Protein AF-A0A2E1XDG3-F1 (afdb_monomer)

Secondary structure (DSSP, 8-state):
--------S--EEEHHHHHHHHHTT-TT--HHHHHHHHHHHHHHTTTSPP--SS--TT---EEEEEEPPGGGS-HHHHHT-S--EEEEEE-HHHHHHHHHHTT-SSS-TTHHHHHHH-HHHHHHHHHHHHHS-GGGS-HHHHHHHHH-EEEHHHHHHHHHHTTPPPPTTTSPPTT----SS----------------SPPP-THHHHHHHHHHHHHHH-TTS-HHHHHHHHHHHHHTTS-GGGS--HHHHHHHHHHHH--

Foldseek 3Di:
DDPDPPPVAFDKDFLLVQLCLLQVVPVVGDSLNSLLVVQLCQLVQVQPDDPDPDDDGRSQFKKFWDFDFPLPDDPVRVVVVDRDIDIDRDGSLVLLVRCLVVVFAADDNVVVVVCNVDVVCSVVVSVVSSPDGLVRTDPSNNVRSRRMMGGLQSVVVVCVVVVGDRRPVSDDDPDDDCDPDPDDDDDDDDDDDDDPPDDPQLPLVVQLLVQLQVVCVVPVPDDLLVSLVVSQVRSVVSGPNSSGDDSVRSSVCSVVSNVD

Solvent-accessible surface area (backbone atoms only — not comparable to full-atom values): 15363 Å² total; per-residue (Å²): 136,81,82,77,81,78,73,88,60,64,58,67,39,33,37,48,58,48,15,42,51,42,21,75,75,32,98,90,41,50,37,67,61,40,34,45,51,52,51,28,36,38,45,70,38,76,54,40,75,75,94,57,97,66,87,60,88,67,71,62,40,30,29,42,74,42,76,58,56,75,73,79,44,52,73,69,54,58,70,64,78,54,92,51,67,48,77,42,82,44,40,44,69,53,50,52,49,53,34,43,76,69,63,10,53,65,76,59,65,73,65,65,49,48,37,80,79,33,75,82,45,36,62,56,50,33,52,47,61,34,69,50,56,60,84,68,29,36,71,61,20,44,51,52,56,32,54,27,25,33,17,35,67,55,52,38,53,51,28,59,77,71,72,44,79,67,39,77,92,35,53,71,70,93,81,75,78,86,54,97,62,94,68,86,89,78,83,91,78,90,71,93,70,91,78,85,83,72,82,80,70,51,70,20,49,60,50,26,48,59,40,38,52,53,50,39,75,76,37,80,81,61,53,64,70,56,44,28,46,53,19,41,56,56,20,53,76,63,35,58,74,92,35,36,67,51,52,69,60,42,51,74,42,44,68,62,61,75,72,108

Radius of gyration: 22.04 Å; Cα contacts (8 Å, |Δi|>4): 294; chains: 1; bounding box: 48×46×72 Å

Structure (mmCIF, N/CA/C/O backbone):
data_AF-A0A2E1XDG3-F1
#
_entry.id   AF-A0A2E1XDG3-F1
#
loop_
_atom_site.group_PDB
_atom_site.id
_atom_site.type_symbol
_atom_site.label_atom_id
_atom_site.label_alt_id
_atom_site.label_comp_id
_atom_site.label_asym_id
_atom_site.label_entity_id
_atom_site.label_seq_id
_atom_site.pdbx_PDB_ins_code
_atom_site.Cartn_x
_atom_site.Cartn_y
_atom_site.Cartn_z
_atom_site.occupancy
_atom_site.B_iso_or_equiv
_atom_site.auth_seq_id
_atom_site.auth_comp_id
_atom_site.auth_asym_id
_atom_site.auth_atom_id
_atom_site.pdbx_PDB_model_num
ATOM 1 N N . MET A 1 1 ? -12.903 22.192 -35.830 1.00 31.83 1 MET A N 1
ATOM 2 C CA . MET A 1 1 ? -12.197 22.754 -34.663 1.00 31.83 1 MET A CA 1
ATOM 3 C C . MET A 1 1 ? -12.408 21.772 -33.535 1.00 31.83 1 MET A C 1
ATOM 5 O O . MET A 1 1 ? -13.511 21.692 -33.018 1.00 31.83 1 MET A O 1
ATOM 9 N N . SER A 1 2 ? -11.419 20.917 -33.302 1.00 31.28 2 SER A N 1
ATOM 10 C CA . SER A 1 2 ? -11.507 19.835 -32.325 1.00 31.28 2 SER A CA 1
ATOM 11 C C . SER A 1 2 ? -11.030 20.370 -30.983 1.00 31.28 2 SER A C 1
ATOM 13 O O . SER A 1 2 ? -9.881 20.794 -30.875 1.00 31.28 2 SER A O 1
ATOM 15 N N . GLU A 1 3 ? -11.916 20.391 -29.991 1.00 27.33 3 GLU A N 1
ATOM 16 C CA . GLU A 1 3 ? -11.568 20.677 -28.602 1.00 27.33 3 GLU A CA 1
ATOM 17 C C . GLU A 1 3 ? -10.617 19.587 -28.100 1.00 27.33 3 GLU A C 1
ATOM 19 O O . GLU A 1 3 ? -10.996 18.434 -27.890 1.00 27.33 3 GLU A O 1
ATOM 24 N N . SER A 1 4 ? -9.344 19.947 -27.952 1.00 32.53 4 SER A N 1
ATOM 25 C CA . SER A 1 4 ? -8.366 19.157 -27.220 1.00 32.53 4 SER A CA 1
ATOM 26 C C . SER A 1 4 ? -8.748 19.191 -25.743 1.00 32.53 4 SER A C 1
ATOM 28 O O . SER A 1 4 ? -8.495 20.181 -25.057 1.00 32.53 4 SER A O 1
ATOM 30 N N . ALA A 1 5 ? -9.371 18.119 -25.258 1.00 32.16 5 ALA A N 1
ATOM 31 C CA . ALA A 1 5 ? -9.575 17.895 -23.836 1.00 32.16 5 ALA A CA 1
ATOM 32 C C . ALA A 1 5 ? -8.207 17.719 -23.155 1.00 32.16 5 ALA A C 1
ATOM 34 O O . ALA A 1 5 ? -7.656 16.620 -23.084 1.00 32.16 5 ALA A O 1
ATOM 35 N N . THR A 1 6 ? -7.642 18.824 -22.678 1.00 40.09 6 THR A N 1
ATOM 36 C CA . THR A 1 6 ? -6.495 18.863 -21.774 1.00 40.09 6 THR A CA 1
ATOM 37 C C . THR A 1 6 ? -6.895 18.196 -20.461 1.00 40.09 6 THR A C 1
ATOM 39 O O . THR A 1 6 ? -7.495 18.795 -19.573 1.00 40.09 6 THR A O 1
ATOM 42 N N . THR A 1 7 ? -6.600 16.902 -20.340 1.00 39.41 7 THR A N 1
ATOM 43 C CA . THR A 1 7 ? -6.708 16.171 -19.073 1.00 39.41 7 THR A CA 1
ATOM 44 C C . THR A 1 7 ? -5.483 16.516 -18.229 1.00 39.41 7 THR A C 1
ATOM 46 O O . THR A 1 7 ? -4.516 15.767 -18.161 1.00 39.41 7 THR A O 1
ATOM 49 N N . ASP A 1 8 ? -5.523 17.698 -17.621 1.00 45.00 8 ASP A N 1
ATOM 50 C CA . ASP A 1 8 ? -4.426 18.340 -16.884 1.00 45.00 8 ASP A CA 1
ATOM 51 C C . ASP A 1 8 ? -4.263 17.790 -15.446 1.00 45.00 8 ASP A C 1
ATOM 53 O O . ASP A 1 8 ? -4.021 18.510 -14.475 1.00 45.00 8 ASP A O 1
ATOM 57 N N . GLY A 1 9 ? -4.504 16.486 -15.285 1.00 47.50 9 GLY A N 1
ATOM 58 C CA . GLY A 1 9 ? -4.432 15.767 -14.017 1.00 47.50 9 GLY A CA 1
ATOM 59 C C . GLY A 1 9 ? -3.442 14.606 -14.093 1.00 47.50 9 GLY A C 1
ATOM 60 O O . GLY A 1 9 ? -3.243 14.040 -15.172 1.00 47.50 9 GLY A O 1
ATOM 61 N N . PRO A 1 10 ? -2.826 14.208 -12.966 1.00 54.59 10 PRO A N 1
ATOM 62 C CA . PRO A 1 10 ? -1.917 13.075 -12.949 1.00 54.59 10 PRO A CA 1
ATOM 63 C C . PRO A 1 10 ? -2.657 11.820 -13.406 1.00 54.59 10 PRO A C 1
ATOM 65 O O . PRO A 1 10 ? -3.643 11.373 -12.816 1.00 54.59 10 PRO A O 1
ATOM 68 N N . GLN A 1 11 ? -2.173 11.252 -14.504 1.00 77.44 11 GLN A N 1
ATOM 69 C CA . GLN A 1 11 ? -2.666 9.984 -15.006 1.00 77.44 11 GLN A CA 1
ATOM 70 C C . GLN A 1 11 ? -2.124 8.868 -14.114 1.00 77.44 11 GLN A C 1
ATOM 72 O O . GLN A 1 11 ? -0.915 8.632 -14.039 1.00 77.44 11 GLN A O 1
ATOM 77 N N . TYR A 1 12 ? -3.039 8.205 -13.417 1.00 83.12 12 TYR A N 1
ATOM 78 C CA . TYR A 1 12 ? -2.740 7.089 -12.535 1.00 83.12 12 TYR A CA 1
ATOM 79 C C . TYR A 1 12 ? -2.787 5.759 -13.266 1.00 83.12 12 TYR A C 1
ATOM 81 O O . TYR A 1 12 ? -3.684 5.512 -14.072 1.00 83.12 12 TYR A O 1
ATOM 89 N N . LEU A 1 13 ? -1.876 4.868 -12.895 1.00 89.00 13 LEU A N 1
ATOM 90 C CA . LEU A 1 13 ? -1.844 3.487 -13.355 1.00 89.00 13 LEU A CA 1
ATOM 91 C C . LEU A 1 13 ? -1.786 2.548 -12.158 1.00 89.00 13 LEU A C 1
ATOM 93 O O . LEU A 1 13 ? -1.072 2.813 -11.195 1.00 89.00 13 LEU A O 1
ATOM 97 N N . ALA A 1 14 ? -2.535 1.448 -12.226 1.00 92.50 14 ALA A N 1
ATOM 98 C CA . ALA A 1 14 ? -2.385 0.354 -11.271 1.00 92.50 14 ALA A CA 1
ATOM 99 C C . ALA A 1 14 ? -0.974 -0.247 -11.390 1.00 92.50 14 ALA A C 1
ATOM 101 O O . ALA A 1 14 ? -0.470 -0.392 -12.508 1.00 92.50 14 ALA A O 1
ATOM 102 N N . LEU A 1 15 ? -0.347 -0.630 -10.275 1.00 94.19 15 LEU A N 1
ATOM 103 C CA . LEU A 1 15 ? 1.007 -1.192 -10.270 1.00 94.19 15 LEU A CA 1
ATOM 104 C C . LEU A 1 15 ? 1.117 -2.439 -11.128 1.00 94.19 15 LEU A C 1
ATOM 106 O O . LEU A 1 15 ? 2.097 -2.584 -11.851 1.00 94.19 15 LEU A O 1
ATOM 110 N N . LYS A 1 16 ? 0.109 -3.315 -11.090 1.00 95.38 16 LYS A N 1
ATOM 111 C CA . LYS A 1 16 ? 0.085 -4.504 -11.945 1.00 95.38 16 LYS A CA 1
ATOM 112 C C . LYS A 1 16 ? 0.179 -4.114 -13.421 1.00 95.38 16 LYS A C 1
ATOM 114 O O . LYS A 1 16 ? 0.984 -4.669 -14.160 1.00 95.38 16 LYS A O 1
ATOM 119 N N . ARG A 1 17 ? -0.580 -3.093 -13.831 1.00 93.81 17 ARG A N 1
ATOM 120 C CA . ARG A 1 17 ? -0.551 -2.594 -15.207 1.00 93.81 17 ARG A CA 1
ATOM 121 C C . ARG A 1 17 ? 0.774 -1.915 -15.545 1.00 93.81 17 ARG A C 1
ATOM 123 O O . ARG A 1 17 ? 1.284 -2.091 -16.645 1.00 93.81 17 ARG A O 1
ATOM 130 N N . ALA A 1 18 ? 1.336 -1.143 -14.620 1.00 92.19 18 ALA A N 1
ATOM 131 C CA . ALA A 1 18 ? 2.651 -0.542 -14.805 1.00 92.19 18 ALA A CA 1
ATOM 132 C C . ALA A 1 18 ? 3.728 -1.621 -14.987 1.00 92.19 18 ALA A C 1
ATOM 134 O O . ALA A 1 18 ? 4.528 -1.530 -15.913 1.00 92.19 18 ALA A O 1
ATOM 135 N N . ALA A 1 19 ? 3.699 -2.668 -14.161 1.00 94.56 19 ALA A N 1
ATOM 136 C CA . ALA A 1 19 ? 4.624 -3.787 -14.235 1.00 94.56 19 ALA A CA 1
ATOM 137 C C . ALA A 1 19 ? 4.548 -4.516 -15.582 1.00 94.56 19 ALA A C 1
ATOM 139 O O . ALA A 1 19 ? 5.588 -4.780 -16.175 1.00 94.56 19 ALA A O 1
ATOM 140 N N . GLU A 1 20 ? 3.340 -4.768 -16.098 1.00 94.06 20 GLU A N 1
ATOM 141 C CA . GLU A 1 20 ? 3.133 -5.328 -17.442 1.00 94.06 20 GLU A CA 1
ATOM 142 C C . GLU A 1 20 ? 3.762 -4.458 -18.538 1.00 94.06 20 GLU A C 1
ATOM 144 O O . GLU A 1 20 ? 4.458 -4.973 -19.408 1.00 94.06 20 GLU A O 1
ATOM 149 N N . LEU A 1 21 ? 3.533 -3.141 -18.489 1.00 91.12 21 LEU A N 1
ATOM 150 C CA . LEU A 1 21 ? 4.035 -2.208 -19.502 1.00 91.12 21 LEU A CA 1
ATOM 151 C C . LEU A 1 21 ? 5.559 -2.084 -19.465 1.00 91.12 21 LEU A C 1
ATOM 153 O O . LEU A 1 21 ? 6.196 -2.025 -20.510 1.00 91.12 21 LEU A O 1
ATOM 157 N N . ILE A 1 22 ? 6.155 -2.056 -18.274 1.00 89.56 22 ILE A N 1
ATOM 158 C CA . ILE A 1 22 ? 7.612 -1.992 -18.125 1.00 89.56 22 ILE A CA 1
ATOM 159 C C . ILE A 1 22 ? 8.250 -3.311 -18.573 1.00 89.56 22 ILE A C 1
ATOM 161 O O . ILE A 1 22 ? 9.217 -3.295 -19.325 1.00 89.56 22 ILE A O 1
ATOM 165 N N . ALA A 1 23 ? 7.687 -4.448 -18.158 1.00 90.06 23 ALA A N 1
ATOM 166 C CA . ALA A 1 23 ? 8.163 -5.768 -18.557 1.00 90.06 23 ALA A CA 1
ATOM 167 C C . ALA A 1 23 ? 8.079 -5.987 -20.077 1.00 90.06 23 ALA A C 1
ATOM 169 O O . ALA A 1 23 ? 8.946 -6.635 -20.646 1.00 90.06 23 ALA A O 1
ATOM 170 N N . SER A 1 24 ? 7.087 -5.408 -20.767 1.00 88.62 24 SER A N 1
ATOM 171 C CA . SER A 1 24 ? 7.005 -5.530 -22.231 1.00 88.62 24 SER A CA 1
ATOM 172 C C . SER A 1 24 ? 8.145 -4.846 -22.994 1.00 88.62 24 SER A C 1
ATOM 174 O O . SER A 1 24 ? 8.358 -5.167 -24.160 1.00 88.62 24 SER A O 1
ATOM 176 N N . GLU A 1 25 ? 8.885 -3.937 -22.354 1.00 85.56 25 GLU A N 1
ATOM 177 C CA . GLU A 1 25 ? 10.032 -3.237 -22.948 1.00 85.56 25 GLU A CA 1
ATOM 178 C C . GLU A 1 25 ? 11.381 -3.912 -22.619 1.00 85.56 25 GLU A C 1
ATOM 180 O O . GLU A 1 25 ? 12.418 -3.489 -23.129 1.00 85.56 25 GLU A O 1
ATOM 185 N N . ASP A 1 26 ? 11.395 -4.955 -21.778 1.00 81.50 26 ASP A N 1
ATOM 186 C CA . ASP A 1 26 ? 12.605 -5.676 -21.359 1.00 81.50 26 ASP A CA 1
ATOM 187 C C . ASP A 1 26 ? 12.399 -7.197 -21.460 1.00 81.50 26 ASP A C 1
ATOM 189 O O . ASP A 1 26 ? 11.698 -7.815 -20.660 1.00 81.50 26 ASP A O 1
ATOM 193 N N . ALA A 1 27 ? 13.066 -7.822 -22.435 1.00 80.06 27 ALA A N 1
ATOM 194 C CA . ALA A 1 27 ? 12.933 -9.249 -22.737 1.00 80.06 27 ALA A CA 1
ATOM 195 C C . ALA A 1 27 ? 13.353 -10.191 -21.590 1.00 80.06 27 ALA A C 1
ATOM 197 O O . ALA A 1 27 ? 13.011 -11.374 -21.620 1.00 80.06 27 ALA A O 1
ATOM 198 N N . PHE A 1 28 ? 14.091 -9.699 -20.591 1.00 85.62 28 PHE A N 1
ATOM 199 C CA . PHE A 1 28 ? 14.569 -10.495 -19.455 1.00 85.62 28 PHE A CA 1
ATOM 200 C C . PHE A 1 28 ? 13.747 -10.286 -18.182 1.00 85.62 28 PHE A C 1
ATOM 202 O O . PHE A 1 28 ? 14.058 -10.872 -17.141 1.00 85.62 28 PHE A O 1
ATOM 209 N N . LEU A 1 29 ? 12.707 -9.457 -18.247 1.00 90.19 29 LEU A N 1
ATOM 210 C CA . LEU A 1 29 ? 11.915 -9.053 -17.103 1.00 90.19 29 LEU A CA 1
ATOM 211 C C . LEU A 1 29 ? 10.462 -9.490 -17.277 1.00 90.19 29 LEU A C 1
ATOM 213 O O . LEU A 1 29 ? 9.765 -9.070 -18.192 1.00 90.19 29 LEU A O 1
ATOM 217 N N . THR A 1 30 ? 9.971 -10.304 -16.349 1.00 93.19 30 THR A N 1
ATOM 218 C CA . THR A 1 30 ? 8.549 -10.674 -16.315 1.00 93.19 30 THR A CA 1
ATOM 219 C C . THR A 1 30 ? 7.712 -9.630 -15.561 1.00 93.19 30 THR A C 1
ATOM 221 O O . THR A 1 30 ? 8.235 -8.951 -14.667 1.00 93.19 30 THR A O 1
ATOM 224 N N . PRO A 1 31 ? 6.398 -9.522 -15.843 1.00 94.19 31 PRO A N 1
ATOM 225 C CA . PRO A 1 31 ? 5.504 -8.635 -15.097 1.00 94.19 31 PRO A CA 1
ATOM 226 C C . PRO A 1 31 ? 5.523 -8.894 -13.587 1.00 94.19 31 PRO A C 1
ATOM 228 O O . PRO A 1 31 ? 5.587 -7.946 -12.810 1.00 94.19 31 PRO A O 1
ATOM 231 N N . ASP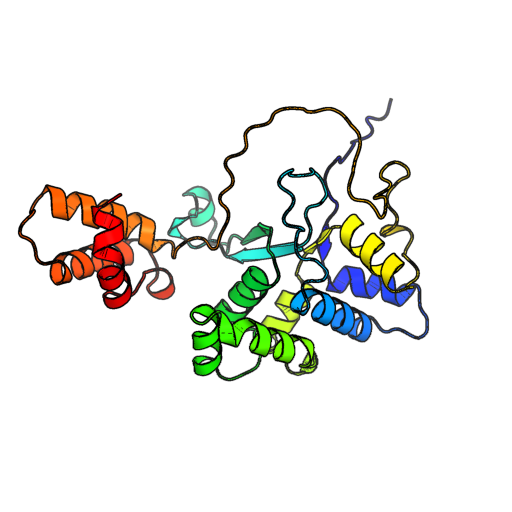 A 1 32 ? 5.552 -10.157 -13.155 1.00 94.44 32 ASP A N 1
ATOM 232 C CA . ASP A 1 32 ? 5.576 -10.507 -11.730 1.00 94.44 32 ASP A CA 1
ATOM 233 C C . ASP A 1 32 ? 6.881 -10.072 -11.051 1.00 94.44 32 ASP A C 1
ATOM 235 O O . ASP A 1 32 ? 6.861 -9.538 -9.942 1.00 94.44 32 ASP A O 1
ATOM 239 N N . GLN A 1 33 ? 8.023 -10.217 -11.733 1.00 93.88 33 GLN A N 1
ATOM 240 C CA . GLN A 1 33 ? 9.308 -9.721 -11.230 1.00 93.88 33 GLN A CA 1
ATOM 241 C C . GLN A 1 33 ? 9.332 -8.194 -11.120 1.00 93.88 33 GLN A C 1
ATOM 243 O O . GLN A 1 33 ? 9.924 -7.657 -10.182 1.00 93.88 33 GLN A O 1
ATOM 248 N N . MET A 1 34 ? 8.708 -7.477 -12.056 1.00 95.12 34 MET A N 1
ATOM 249 C CA . MET A 1 34 ? 8.617 -6.022 -11.965 1.00 95.12 34 MET A CA 1
ATOM 250 C C . MET A 1 34 ? 7.632 -5.590 -10.874 1.00 95.12 34 MET A C 1
ATOM 252 O O . MET A 1 34 ? 7.936 -4.680 -10.107 1.00 95.12 34 MET A O 1
ATOM 256 N N . LEU A 1 35 ? 6.502 -6.281 -10.719 1.00 96.75 35 LEU A N 1
ATOM 257 C CA . LEU A 1 35 ? 5.565 -6.026 -9.626 1.00 96.75 35 LEU A CA 1
ATOM 258 C C . LEU A 1 35 ? 6.224 -6.257 -8.258 1.00 96.75 35 LEU A C 1
ATOM 260 O O . LEU A 1 35 ? 6.058 -5.440 -7.354 1.00 96.75 35 LEU A O 1
ATOM 264 N N . GLU A 1 36 ? 7.038 -7.306 -8.122 1.00 96.56 36 GLU A N 1
ATOM 265 C CA . GLU A 1 36 ? 7.871 -7.553 -6.940 1.00 96.56 36 GLU A CA 1
ATOM 266 C C . GLU A 1 36 ? 8.820 -6.373 -6.662 1.00 96.56 36 GLU A C 1
ATOM 268 O O . GLU A 1 36 ? 8.930 -5.915 -5.522 1.00 96.56 36 GLU A O 1
ATOM 273 N N . ARG A 1 37 ? 9.482 -5.829 -7.694 1.00 95.94 37 ARG A N 1
ATOM 274 C CA . ARG A 1 37 ? 10.371 -4.658 -7.558 1.00 95.94 37 ARG A CA 1
ATOM 275 C C . ARG A 1 37 ? 9.606 -3.407 -7.126 1.00 95.94 37 ARG A C 1
ATOM 277 O O . ARG A 1 37 ? 10.036 -2.735 -6.191 1.00 95.94 37 ARG A O 1
ATOM 284 N N . LEU A 1 38 ? 8.455 -3.133 -7.737 1.00 95.19 38 LEU A N 1
ATOM 285 C CA . LEU A 1 38 ? 7.596 -2.003 -7.374 1.00 95.19 38 LEU A CA 1
ATOM 286 C C . LEU A 1 38 ? 7.056 -2.138 -5.942 1.00 95.19 38 LEU A C 1
ATOM 288 O O . LEU A 1 38 ? 7.070 -1.170 -5.184 1.00 95.19 38 LEU A O 1
ATOM 292 N N . LYS A 1 39 ? 6.668 -3.348 -5.523 1.00 96.12 39 LYS A N 1
ATOM 293 C CA . LYS A 1 39 ? 6.287 -3.644 -4.136 1.00 96.12 39 LYS A CA 1
ATOM 294 C C . LYS A 1 39 ? 7.414 -3.303 -3.161 1.00 96.12 39 LYS A C 1
ATOM 296 O O . LYS A 1 39 ? 7.171 -2.697 -2.118 1.00 96.12 39 LYS A O 1
ATOM 301 N N . ARG A 1 40 ? 8.659 -3.683 -3.479 1.00 96.06 40 ARG A N 1
ATOM 302 C CA . ARG A 1 40 ? 9.827 -3.359 -2.637 1.00 96.06 40 ARG A CA 1
ATOM 303 C C . ARG A 1 40 ? 10.022 -1.854 -2.531 1.00 96.06 40 ARG A C 1
ATOM 305 O O . ARG A 1 40 ? 10.215 -1.363 -1.426 1.00 96.06 40 ARG A O 1
ATOM 312 N N . ALA A 1 41 ? 9.921 -1.137 -3.647 1.00 93.50 41 ALA A N 1
ATOM 313 C CA . ALA A 1 41 ? 10.042 0.317 -3.675 1.00 93.50 41 ALA A CA 1
ATOM 314 C C . ALA A 1 41 ? 8.973 1.008 -2.804 1.00 93.50 41 ALA A C 1
ATOM 316 O O . ALA A 1 41 ? 9.299 1.934 -2.062 1.00 93.50 41 ALA A O 1
ATOM 317 N N . ILE A 1 42 ? 7.729 0.507 -2.795 1.00 92.81 42 ILE A N 1
ATOM 318 C CA . ILE A 1 42 ? 6.672 1.002 -1.893 1.00 92.81 42 ILE A CA 1
ATOM 319 C C . ILE A 1 42 ? 7.066 0.836 -0.431 1.00 92.81 42 ILE A C 1
ATOM 321 O O . ILE A 1 42 ? 7.081 1.816 0.307 1.00 92.81 42 ILE A O 1
ATOM 325 N N . PHE A 1 43 ? 7.405 -0.379 0.004 1.00 92.50 43 PHE A N 1
ATOM 326 C CA . PHE A 1 43 ? 7.701 -0.614 1.421 1.00 92.50 43 PHE A CA 1
ATOM 327 C C . PHE A 1 43 ? 9.022 0.029 1.872 1.00 92.50 43 PHE A C 1
ATOM 329 O O . PHE A 1 43 ? 9.164 0.385 3.042 1.00 92.50 43 PHE A O 1
ATOM 336 N N . ARG A 1 44 ? 9.944 0.307 0.944 1.00 90.69 44 ARG A N 1
ATOM 337 C CA . ARG A 1 44 ? 11.124 1.151 1.192 1.00 90.69 44 ARG A CA 1
ATOM 338 C C . ARG A 1 44 ? 10.810 2.641 1.300 1.00 90.69 44 ARG A C 1
ATOM 340 O O . ARG A 1 44 ? 11.643 3.378 1.817 1.00 90.69 44 ARG A O 1
ATOM 347 N N . GLY A 1 45 ? 9.622 3.076 0.885 1.00 87.38 45 GLY A N 1
ATOM 348 C CA . GLY A 1 45 ? 9.230 4.485 0.878 1.00 87.38 45 GLY A CA 1
ATOM 349 C C . GLY A 1 45 ? 9.810 5.282 -0.288 1.00 87.38 45 GLY A C 1
ATOM 350 O O . GLY A 1 45 ? 9.846 6.504 -0.238 1.00 87.38 45 GLY A O 1
ATOM 351 N N . GLU A 1 46 ? 10.255 4.624 -1.362 1.00 88.19 46 GLU A N 1
ATOM 352 C CA . GLU A 1 46 ? 10.843 5.298 -2.535 1.00 88.19 46 GLU A CA 1
ATOM 353 C C . GLU A 1 46 ? 9.812 6.138 -3.317 1.00 88.19 46 GLU A C 1
ATOM 355 O O . GLU A 1 46 ? 10.167 6.991 -4.133 1.00 88.19 46 GLU A O 1
ATOM 360 N N . PHE A 1 47 ? 8.529 5.910 -3.040 1.00 86.25 47 PHE A N 1
ATOM 361 C CA . PHE A 1 47 ? 7.398 6.665 -3.572 1.00 86.25 47 PHE A CA 1
ATOM 362 C C . PHE A 1 47 ? 6.706 7.534 -2.513 1.00 86.25 47 PHE A C 1
ATOM 364 O O . PHE A 1 47 ? 5.651 8.097 -2.794 1.00 86.25 47 PHE A O 1
ATOM 371 N N . ASP A 1 48 ? 7.251 7.637 -1.299 1.00 81.62 48 ASP A N 1
ATOM 372 C CA . ASP A 1 48 ? 6.672 8.517 -0.290 1.00 81.62 48 ASP A CA 1
ATOM 373 C C . ASP A 1 48 ? 6.811 9.978 -0.732 1.00 81.62 48 ASP A C 1
ATOM 375 O O . ASP A 1 48 ? 7.818 10.390 -1.319 1.00 81.62 48 ASP A O 1
ATOM 379 N N . ALA A 1 49 ? 5.781 10.779 -0.450 1.00 66.75 49 ALA A N 1
ATOM 380 C CA . ALA A 1 49 ? 5.848 12.206 -0.708 1.00 66.75 49 ALA A CA 1
ATOM 381 C C . ALA A 1 49 ? 7.001 12.815 0.091 1.00 66.75 49 ALA A C 1
ATOM 383 O O . ALA A 1 49 ? 7.072 12.645 1.310 1.00 66.75 49 ALA A O 1
ATOM 384 N N . GLN A 1 50 ? 7.884 13.560 -0.580 1.00 58.50 50 GLN A N 1
ATOM 385 C CA . GLN A 1 50 ? 8.842 14.386 0.143 1.00 58.50 50 GLN A CA 1
ATOM 386 C C . GLN A 1 50 ? 8.055 15.352 1.028 1.00 58.50 50 GLN A C 1
ATOM 388 O O . GLN A 1 50 ? 7.062 15.935 0.587 1.00 58.50 50 GLN A O 1
ATOM 393 N N . ILE A 1 51 ? 8.498 15.513 2.277 1.00 46.88 51 ILE A N 1
ATOM 394 C CA . ILE A 1 51 ? 7.951 16.485 3.228 1.00 46.88 51 ILE A CA 1
ATOM 395 C C . ILE A 1 51 ? 8.372 17.886 2.750 1.00 46.88 51 ILE A C 1
ATOM 397 O O . ILE A 1 51 ? 9.216 18.550 3.338 1.00 46.88 51 ILE A O 1
ATOM 401 N N . SER A 1 52 ? 7.846 18.308 1.605 1.00 45.62 52 SER A N 1
ATOM 402 C CA . SER A 1 52 ? 7.946 19.664 1.095 1.00 45.62 52 SER A CA 1
ATOM 403 C C . SER A 1 52 ? 6.830 20.479 1.735 1.00 45.62 52 SER A C 1
ATOM 405 O O . SER A 1 52 ? 5.669 20.061 1.775 1.00 45.62 52 SER A O 1
ATOM 407 N N . THR A 1 53 ? 7.166 21.672 2.217 1.00 39.88 53 THR A N 1
ATOM 408 C CA . THR A 1 53 ? 6.190 22.661 2.694 1.00 39.88 53 THR A CA 1
ATOM 409 C C . THR A 1 53 ? 5.278 23.169 1.572 1.00 39.88 53 THR A C 1
ATOM 411 O O . THR A 1 53 ? 4.224 23.741 1.853 1.00 39.88 53 THR A O 1
ATOM 414 N N . GLN A 1 54 ? 5.632 22.922 0.307 1.00 47.19 54 GLN A N 1
ATOM 415 C CA . GLN A 1 54 ? 4.862 23.319 -0.866 1.00 47.19 54 GLN A CA 1
ATOM 416 C C . GLN A 1 54 ? 4.245 22.094 -1.546 1.00 47.19 54 GLN A C 1
ATOM 418 O O . GLN A 1 54 ? 4.936 21.201 -2.038 1.00 47.19 54 GLN A O 1
ATOM 423 N N . TYR A 1 55 ? 2.911 22.063 -1.558 1.00 47.91 55 TYR A N 1
ATOM 424 C CA . TYR A 1 55 ? 2.135 21.116 -2.353 1.00 47.91 55 TYR A CA 1
ATOM 425 C C . TYR A 1 55 ? 2.320 21.454 -3.833 1.00 47.91 55 TYR A C 1
ATOM 427 O O . TYR A 1 55 ? 1.935 22.540 -4.263 1.00 47.91 55 TYR A O 1
ATOM 435 N N . VAL A 1 56 ? 2.887 20.527 -4.602 1.00 51.56 56 VAL A N 1
ATOM 436 C CA . VAL A 1 56 ? 2.990 20.647 -6.058 1.00 51.56 56 VAL A CA 1
ATOM 437 C C . VAL A 1 56 ? 1.883 19.795 -6.672 1.00 51.56 56 VAL A C 1
ATOM 439 O O . VAL A 1 56 ? 1.886 18.567 -6.555 1.00 51.56 56 VAL A O 1
ATOM 442 N N . LYS A 1 57 ? 0.911 20.453 -7.308 1.00 45.25 57 LYS A N 1
ATOM 443 C CA . LYS A 1 57 ? -0.171 19.797 -8.052 1.00 45.25 57 LYS A CA 1
ATOM 444 C C . LYS A 1 57 ? 0.444 18.877 -9.118 1.00 45.25 57 LYS A C 1
ATOM 446 O O . LYS A 1 57 ? 1.329 19.302 -9.850 1.00 45.25 57 LYS A O 1
ATOM 451 N N . GLY A 1 58 ? 0.003 17.621 -9.188 1.00 48.25 58 GLY A N 1
ATOM 452 C CA . GLY A 1 58 ? 0.522 16.635 -10.150 1.00 48.25 58 GLY A CA 1
ATOM 453 C C . GLY A 1 58 ? 1.658 15.736 -9.640 1.00 48.25 58 GLY A C 1
ATOM 454 O O . GLY A 1 58 ? 1.911 14.704 -10.253 1.00 48.25 58 GLY A O 1
ATOM 455 N N . LEU A 1 59 ? 2.265 16.033 -8.481 1.00 51.66 59 LEU A N 1
ATOM 456 C CA . LEU A 1 59 ? 3.191 15.125 -7.777 1.00 51.66 59 LEU A CA 1
ATOM 457 C C . LEU A 1 59 ? 2.460 14.157 -6.837 1.00 51.66 59 LEU A C 1
ATOM 459 O O . LEU A 1 59 ? 2.968 13.765 -5.796 1.00 51.66 59 LEU A O 1
ATOM 463 N N . GLU A 1 60 ? 1.237 13.778 -7.168 1.00 60.31 60 GLU A N 1
ATOM 464 C CA . GLU A 1 60 ? 0.470 12.856 -6.348 1.00 60.31 60 GLU A CA 1
ATOM 465 C C . GLU A 1 60 ? 1.057 11.436 -6.529 1.00 60.31 60 GLU A C 1
ATOM 467 O O . GLU A 1 60 ? 1.076 10.900 -7.640 1.00 60.31 60 GLU A O 1
ATOM 472 N N . TYR A 1 61 ? 1.611 10.838 -5.468 1.00 73.44 61 TYR A N 1
ATOM 473 C CA . TYR A 1 61 ? 2.502 9.675 -5.603 1.00 73.44 61 TYR A CA 1
ATOM 474 C C . TYR A 1 61 ? 1.754 8.341 -5.677 1.00 73.44 61 TYR A C 1
ATOM 476 O O . TYR A 1 61 ? 1.719 7.723 -6.739 1.00 73.44 61 TYR A O 1
ATOM 484 N N . LEU A 1 62 ? 1.120 7.912 -4.582 1.00 83.00 62 LEU A N 1
ATOM 485 C CA . LEU A 1 62 ? 0.410 6.634 -4.491 1.00 83.00 62 LEU A CA 1
ATOM 486 C C . LEU A 1 62 ? -1.038 6.836 -4.050 1.00 83.00 62 LEU A C 1
ATOM 488 O O . LEU A 1 62 ? -1.332 7.698 -3.224 1.00 83.00 62 LEU A O 1
ATOM 492 N N . ARG A 1 63 ? -1.935 5.998 -4.569 1.00 85.19 63 ARG A N 1
ATOM 493 C CA . ARG A 1 63 ? -3.336 5.901 -4.169 1.00 85.19 63 ARG A CA 1
ATOM 494 C C . ARG A 1 63 ? -3.748 4.451 -3.972 1.00 85.19 63 ARG A C 1
ATOM 496 O O . ARG A 1 63 ? -3.416 3.599 -4.787 1.00 85.19 63 ARG A O 1
ATOM 503 N N . ILE A 1 64 ? -4.547 4.178 -2.950 1.00 83.88 64 ILE A N 1
ATOM 504 C CA . ILE A 1 64 ? -5.174 2.865 -2.745 1.00 83.88 64 ILE A CA 1
ATOM 505 C C . ILE A 1 64 ? -6.689 3.030 -2.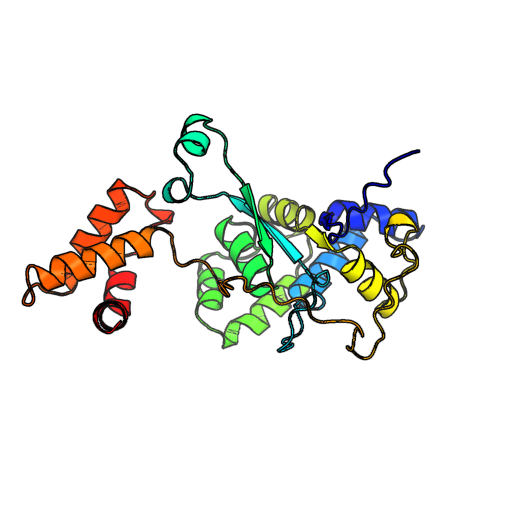647 1.00 83.88 64 ILE A C 1
ATOM 507 O O . ILE A 1 64 ? -7.177 4.054 -2.161 1.00 83.88 64 ILE A O 1
ATOM 511 N N . ALA A 1 65 ? -7.430 2.056 -3.172 1.00 83.19 65 ALA A N 1
ATOM 512 C CA . ALA A 1 65 ? -8.877 2.015 -3.018 1.00 83.19 65 ALA A CA 1
ATOM 513 C C . ALA A 1 65 ? -9.217 1.565 -1.595 1.00 83.19 65 ALA A C 1
ATOM 515 O O . ALA A 1 65 ? -8.745 0.522 -1.149 1.00 83.19 65 ALA A O 1
ATOM 516 N N . VAL A 1 66 ? -10.054 2.335 -0.909 1.00 80.25 66 VAL A N 1
ATOM 517 C CA . VAL A 1 66 ? -10.586 1.998 0.412 1.00 80.25 66 VAL A CA 1
ATOM 518 C C . VAL A 1 66 ? -12.100 1.899 0.295 1.00 80.25 66 VAL A C 1
ATOM 520 O O . VAL A 1 66 ? -12.740 2.754 -0.329 1.00 80.25 66 VAL A O 1
ATOM 523 N N . VAL A 1 67 ? -12.671 0.834 0.858 1.00 79.56 67 VAL A N 1
ATOM 524 C CA . VAL A 1 67 ? -14.124 0.675 0.951 1.00 79.56 67 VAL A CA 1
ATOM 525 C C . VAL A 1 67 ? -14.648 1.699 1.945 1.00 79.56 67 VAL A C 1
ATOM 527 O O . VAL A 1 67 ? -14.164 1.794 3.068 1.00 79.56 67 VAL A O 1
ATOM 530 N N . ILE A 1 68 ? -15.637 2.475 1.520 1.00 77.44 68 ILE A N 1
ATOM 531 C CA . ILE A 1 68 ? -16.235 3.498 2.367 1.00 77.44 68 ILE A CA 1
ATOM 532 C C . ILE A 1 68 ? -17.133 2.809 3.393 1.00 77.44 68 ILE A C 1
ATOM 534 O O . ILE A 1 68 ? -17.992 2.012 3.000 1.00 77.44 68 ILE A O 1
ATOM 538 N N . PRO A 1 69 ? -16.990 3.121 4.687 1.00 73.19 69 PRO A N 1
ATOM 539 C CA . PRO A 1 69 ? -17.895 2.616 5.706 1.00 73.19 69 PRO A CA 1
ATOM 540 C C . PRO A 1 69 ? -19.299 3.201 5.503 1.00 73.19 69 PRO A C 1
ATOM 542 O O . PRO A 1 69 ? -19.473 4.347 5.087 1.00 73.19 69 PRO A O 1
ATOM 545 N N . LYS A 1 70 ? -20.347 2.426 5.810 1.00 72.31 70 LYS A N 1
ATOM 546 C CA . LYS A 1 70 ? -21.747 2.819 5.532 1.00 72.31 70 LYS A CA 1
ATOM 547 C C . LYS A 1 70 ? -22.154 4.155 6.161 1.00 72.31 70 LYS A C 1
ATOM 549 O O . LYS A 1 70 ? -23.012 4.843 5.616 1.00 72.31 70 LYS A O 1
ATOM 554 N N . CYS A 1 71 ? -21.555 4.523 7.291 1.00 68.75 71 CYS A N 1
ATOM 555 C CA . CYS A 1 71 ? -21.809 5.787 7.982 1.00 68.75 71 CYS A CA 1
ATOM 556 C C . CYS A 1 71 ? -21.272 7.019 7.232 1.00 68.75 71 CYS A C 1
ATOM 558 O O . CYS A 1 71 ? -21.757 8.123 7.458 1.00 68.75 71 CYS A O 1
ATOM 560 N N . GLU A 1 72 ? -20.301 6.835 6.335 1.00 68.12 72 GLU A N 1
ATOM 561 C CA . GLU A 1 72 ? -19.758 7.882 5.458 1.00 68.12 72 GLU A CA 1
ATOM 562 C C . GLU A 1 72 ? -20.413 7.889 4.068 1.00 68.12 72 GLU A C 1
ATOM 564 O O . GLU A 1 72 ? -20.117 8.748 3.233 1.00 68.12 72 GLU A O 1
ATOM 569 N N . MET A 1 73 ? -21.312 6.935 3.809 1.00 76.81 73 MET A N 1
ATOM 570 C CA . MET A 1 73 ? -22.092 6.888 2.581 1.00 76.81 73 MET A CA 1
ATOM 571 C C . MET A 1 73 ? -23.281 7.852 2.656 1.00 76.81 73 MET A C 1
ATOM 573 O O . MET A 1 73 ? -24.071 7.860 3.612 1.00 76.81 73 MET A O 1
ATOM 577 N N . THR A 1 74 ? -23.464 8.613 1.583 1.00 77.56 74 THR A N 1
ATOM 578 C CA . THR A 1 74 ? -24.691 9.371 1.319 1.00 77.56 74 THR A CA 1
ATOM 579 C C . THR A 1 74 ? -25.908 8.439 1.263 1.00 77.56 74 THR A C 1
ATOM 581 O O . THR A 1 74 ? -25.782 7.229 1.065 1.00 77.56 74 THR A O 1
ATOM 584 N N . GLU A 1 75 ? -27.116 8.984 1.429 1.00 76.62 75 GLU A N 1
ATOM 585 C CA . GLU A 1 75 ? -28.350 8.184 1.331 1.00 76.62 75 GLU A CA 1
ATOM 586 C C . GLU A 1 75 ? -28.476 7.485 -0.032 1.00 76.62 75 GLU A C 1
ATOM 588 O O . GLU A 1 75 ? -28.843 6.311 -0.093 1.00 76.62 75 GLU A O 1
ATOM 593 N N . ASN A 1 76 ? -28.062 8.163 -1.107 1.00 76.19 76 ASN A N 1
ATOM 594 C CA . ASN A 1 76 ? -28.037 7.606 -2.460 1.00 76.19 76 ASN A CA 1
ATOM 595 C C . ASN A 1 76 ? -27.024 6.456 -2.599 1.00 76.19 76 ASN A C 1
ATOM 597 O O . ASN A 1 76 ? -27.351 5.415 -3.163 1.00 76.19 76 ASN A O 1
ATOM 601 N N . GLU A 1 77 ? -25.812 6.604 -2.055 1.00 76.88 77 GLU A N 1
ATOM 602 C CA . GLU A 1 77 ? -24.796 5.539 -2.051 1.00 76.88 77 GLU A CA 1
ATOM 603 C C . GLU A 1 77 ? -25.269 4.308 -1.257 1.00 76.88 77 GLU A C 1
ATOM 605 O O . GLU A 1 77 ? -25.082 3.175 -1.705 1.00 76.88 77 GLU A O 1
ATOM 610 N N . ARG A 1 78 ? -25.957 4.511 -0.123 1.00 72.94 78 ARG A N 1
ATOM 611 C CA . ARG A 1 78 ? -26.552 3.417 0.667 1.00 72.94 78 ARG A CA 1
ATOM 612 C C . ARG A 1 78 ? -27.676 2.700 -0.081 1.00 72.94 78 ARG A C 1
ATOM 614 O O . ARG A 1 78 ? -27.780 1.475 0.005 1.00 72.94 78 ARG A O 1
ATOM 621 N N . ALA A 1 79 ? -28.498 3.437 -0.828 1.00 75.88 79 ALA A N 1
ATOM 622 C CA . ALA A 1 79 ? -29.616 2.880 -1.589 1.00 75.88 79 ALA A CA 1
ATOM 623 C C . ALA A 1 79 ? -29.164 1.940 -2.723 1.00 75.88 79 ALA A C 1
ATOM 625 O O . ALA A 1 79 ? -29.865 0.978 -3.038 1.00 75.88 79 ALA A O 1
ATOM 626 N N . LEU A 1 80 ? -27.976 2.169 -3.293 1.00 71.00 80 LEU A N 1
ATOM 627 C CA . LEU A 1 80 ? -27.443 1.380 -4.409 1.00 71.00 80 LEU A CA 1
ATOM 628 C C . LEU A 1 80 ? -26.962 -0.030 -4.014 1.00 71.00 80 LEU A C 1
ATOM 630 O O . LEU A 1 80 ? -26.687 -0.835 -4.899 1.00 71.00 80 LEU A O 1
ATOM 634 N N . LYS A 1 81 ? -26.874 -0.366 -2.713 1.00 60.44 81 LYS A N 1
ATOM 635 C CA . LYS A 1 81 ? -26.405 -1.672 -2.180 1.00 60.44 81 LYS A CA 1
ATOM 636 C C . LYS A 1 81 ? -25.044 -2.154 -2.720 1.00 60.44 81 LYS A C 1
ATOM 638 O O . LYS A 1 81 ? -24.671 -3.309 -2.520 1.00 60.44 81 LYS A O 1
ATOM 643 N N . THR A 1 82 ? -24.277 -1.287 -3.371 1.00 63.59 82 THR A N 1
ATOM 644 C CA . THR A 1 82 ? -22.929 -1.564 -3.874 1.00 63.59 82 THR A CA 1
ATOM 645 C C . THR A 1 82 ? -21.884 -1.111 -2.861 1.00 63.59 82 THR A C 1
ATOM 647 O O . THR A 1 82 ? -22.037 -0.061 -2.240 1.00 63.59 82 THR A O 1
ATOM 650 N N . ARG A 1 83 ? -20.789 -1.867 -2.713 1.00 66.25 83 ARG A N 1
ATOM 651 C CA . ARG A 1 83 ? -19.625 -1.406 -1.940 1.00 66.25 83 ARG A CA 1
ATOM 652 C C . ARG A 1 83 ? -19.005 -0.211 -2.662 1.00 66.25 83 ARG A C 1
ATOM 654 O O . ARG A 1 83 ? -18.437 -0.377 -3.738 1.00 66.25 83 ARG A O 1
ATOM 661 N N . VAL A 1 84 ? -19.141 0.983 -2.092 1.00 75.69 84 VAL A N 1
ATOM 662 C CA . VAL A 1 84 ? -18.522 2.193 -2.640 1.00 75.69 84 VAL A CA 1
ATOM 663 C C . VAL A 1 84 ? -17.056 2.218 -2.230 1.00 75.69 84 VAL A C 1
ATOM 665 O O . VAL A 1 84 ? -16.734 1.998 -1.065 1.00 75.69 84 VAL A O 1
ATOM 668 N N . THR A 1 85 ? -16.167 2.485 -3.181 1.00 78.62 85 THR A N 1
ATOM 669 C CA . THR A 1 85 ? -14.727 2.629 -2.940 1.00 78.62 85 THR A CA 1
ATOM 670 C C . THR A 1 85 ? -14.261 4.020 -3.341 1.00 78.62 85 THR A C 1
ATOM 672 O O . THR A 1 85 ? -14.587 4.479 -4.438 1.00 78.62 85 THR A O 1
ATOM 675 N N . ARG A 1 86 ? -13.455 4.670 -2.500 1.00 77.94 86 ARG A N 1
ATOM 676 C CA . ARG A 1 86 ? -12.757 5.927 -2.824 1.00 77.94 86 ARG A CA 1
ATOM 677 C C . ARG A 1 86 ? -11.250 5.683 -2.863 1.00 77.94 86 ARG A C 1
ATOM 679 O O . ARG A 1 86 ? -10.736 4.823 -2.153 1.00 77.94 86 ARG A O 1
ATOM 686 N N . TYR A 1 87 ? -10.550 6.423 -3.720 1.00 78.19 87 TYR A N 1
ATOM 687 C CA . TYR A 1 87 ? -9.090 6.402 -3.781 1.00 78.19 87 TYR A CA 1
ATOM 688 C C . TYR A 1 87 ? -8.525 7.506 -2.895 1.00 78.19 87 TYR A C 1
ATOM 690 O O . TYR A 1 87 ? -8.910 8.663 -3.047 1.00 78.19 87 TYR A O 1
ATOM 698 N N . TYR A 1 88 ? -7.587 7.149 -2.024 1.00 74.38 88 TYR A N 1
ATOM 699 C CA . TYR A 1 88 ? -6.933 8.085 -1.109 1.00 74.38 88 TYR A CA 1
ATOM 700 C C . TYR A 1 88 ? -5.441 8.142 -1.392 1.00 74.38 88 TYR A C 1
ATOM 702 O O . TYR A 1 88 ? -4.830 7.102 -1.635 1.00 74.38 88 TYR A O 1
ATOM 710 N N . GLU A 1 89 ? -4.865 9.343 -1.360 1.00 71.44 89 GLU A N 1
ATOM 711 C CA . GLU A 1 89 ? -3.417 9.534 -1.445 1.00 71.44 89 GLU A CA 1
ATOM 712 C C . GLU A 1 89 ? -2.742 9.063 -0.165 1.00 71.44 89 GLU A C 1
ATOM 714 O O . GLU A 1 89 ? -3.181 9.400 0.934 1.00 71.44 89 GLU A O 1
ATOM 719 N N . MET A 1 90 ? -1.694 8.256 -0.305 1.00 73.62 90 MET A N 1
ATOM 720 C CA . MET A 1 90 ? -1.104 7.543 0.821 1.00 73.62 90 MET A CA 1
ATOM 721 C C . MET A 1 90 ? 0.415 7.432 0.703 1.00 73.62 90 MET A C 1
ATOM 723 O O . MET A 1 90 ? 0.963 7.327 -0.390 1.00 73.62 90 MET A O 1
ATOM 727 N N . ASN A 1 91 ? 1.088 7.429 1.853 1.00 82.50 91 ASN A N 1
ATOM 728 C CA . ASN A 1 91 ? 2.475 6.986 1.994 1.00 82.50 91 ASN A CA 1
ATOM 729 C C . ASN A 1 91 ? 2.522 5.480 2.317 1.00 82.50 91 ASN A C 1
ATOM 731 O O . ASN A 1 91 ? 1.480 4.844 2.526 1.00 82.50 91 ASN A O 1
ATOM 735 N N . ARG A 1 92 ? 3.726 4.908 2.411 1.00 87.00 92 ARG A N 1
ATOM 736 C CA . ARG A 1 92 ? 3.930 3.492 2.746 1.00 87.00 92 ARG A CA 1
ATOM 737 C C . ARG A 1 92 ? 3.245 3.072 4.046 1.00 87.00 92 ARG A C 1
ATOM 739 O O . ARG A 1 92 ? 2.696 1.975 4.104 1.00 87.00 92 ARG A O 1
ATOM 746 N N . ASP A 1 93 ? 3.225 3.944 5.060 1.00 84.81 93 ASP A N 1
ATOM 747 C CA . ASP A 1 93 ? 2.587 3.668 6.353 1.00 84.81 93 ASP A CA 1
ATOM 748 C C . ASP A 1 93 ? 1.087 3.462 6.203 1.00 84.81 93 ASP A C 1
ATOM 750 O O . ASP A 1 93 ? 0.513 2.499 6.722 1.00 84.81 93 ASP A O 1
ATOM 754 N N . SER A 1 94 ? 0.454 4.357 5.454 1.00 82.81 94 SER A N 1
ATOM 755 C CA . SER A 1 94 ? -0.984 4.327 5.225 1.00 82.81 94 SER A CA 1
ATOM 756 C C . SER A 1 94 ? -1.367 3.136 4.345 1.00 82.81 94 SER A C 1
ATOM 758 O O . SER A 1 94 ? -2.318 2.426 4.663 1.00 82.81 94 SER A O 1
ATOM 760 N N . ILE A 1 95 ? -0.574 2.836 3.310 1.00 88.19 95 ILE A N 1
ATOM 761 C CA . ILE A 1 95 ? -0.768 1.653 2.458 1.00 88.19 95 ILE A CA 1
ATOM 762 C C . ILE A 1 95 ? -0.664 0.364 3.271 1.00 88.19 95 ILE A C 1
ATOM 764 O O . ILE A 1 95 ? -1.563 -0.472 3.208 1.00 88.19 95 ILE A O 1
ATOM 768 N N . ALA A 1 96 ? 0.402 0.206 4.058 1.00 88.44 96 ALA A N 1
ATOM 769 C CA . ALA A 1 96 ? 0.590 -0.980 4.884 1.00 88.44 96 ALA A CA 1
ATOM 770 C C . ALA A 1 96 ? -0.538 -1.127 5.916 1.00 88.44 96 ALA A C 1
ATOM 772 O O . ALA A 1 96 ? -1.029 -2.232 6.127 1.00 88.44 96 ALA A O 1
ATOM 773 N N . SER A 1 97 ? -1.017 -0.018 6.488 1.00 86.06 97 SER A N 1
ATOM 774 C CA . SER A 1 97 ? -2.162 -0.019 7.407 1.00 86.06 97 SER A CA 1
ATOM 775 C C . SER A 1 97 ? -3.459 -0.473 6.731 1.00 86.06 97 SER A C 1
ATOM 777 O O . SER A 1 97 ? -4.201 -1.260 7.309 1.00 86.06 97 SER A O 1
ATOM 779 N N . VAL A 1 98 ? -3.741 -0.008 5.509 1.00 86.31 98 VAL A N 1
ATOM 780 C CA . VAL A 1 98 ? -4.933 -0.428 4.753 1.00 86.31 98 VAL A CA 1
ATOM 781 C C . VAL A 1 98 ? -4.854 -1.912 4.402 1.00 86.31 98 VAL A C 1
ATOM 783 O O . VAL A 1 98 ? -5.803 -2.650 4.650 1.00 86.31 98 VAL A O 1
ATOM 786 N N . ILE A 1 99 ? -3.708 -2.373 3.893 1.00 89.81 99 ILE A N 1
ATOM 787 C CA . ILE A 1 99 ? -3.502 -3.791 3.579 1.00 89.81 99 ILE A CA 1
ATOM 788 C C . ILE A 1 99 ? -3.624 -4.648 4.849 1.00 89.81 99 ILE A C 1
ATOM 790 O O . ILE A 1 99 ? -4.212 -5.724 4.800 1.00 89.81 99 ILE A O 1
ATOM 794 N N . TYR A 1 100 ? -3.117 -4.175 5.991 1.00 89.12 100 TYR A N 1
ATOM 795 C CA . TYR A 1 100 ? -3.267 -4.849 7.282 1.00 89.12 100 TYR A CA 1
ATOM 796 C C . TYR A 1 100 ? -4.735 -4.997 7.691 1.00 89.12 100 TYR A C 1
ATOM 798 O O . TYR A 1 100 ? -5.154 -6.102 8.026 1.00 89.12 100 TYR A O 1
ATOM 806 N N . CYS A 1 101 ? -5.517 -3.912 7.643 1.00 85.44 101 CYS A N 1
ATOM 807 C CA . CYS A 1 101 ? -6.930 -3.924 8.037 1.00 85.44 101 CYS A CA 1
ATOM 808 C C . CYS A 1 101 ? -7.760 -4.918 7.212 1.00 85.44 101 CYS A C 1
ATOM 810 O O . CYS A 1 101 ? -8.685 -5.526 7.737 1.00 85.44 101 CYS A O 1
ATOM 812 N N . GLU A 1 102 ? -7.397 -5.117 5.946 1.00 86.69 102 GLU A N 1
ATOM 813 C CA . GLU A 1 102 ? -8.029 -6.092 5.049 1.00 86.69 102 GLU A CA 1
ATOM 814 C C . GLU A 1 102 ? -7.435 -7.513 5.183 1.00 86.69 102 GLU A C 1
ATOM 816 O O . GLU A 1 102 ? -7.741 -8.405 4.390 1.00 86.69 102 GLU A O 1
ATOM 821 N N . GLY A 1 103 ? -6.551 -7.750 6.161 1.00 88.19 103 GLY A N 1
ATOM 822 C CA . GLY A 1 103 ? -5.906 -9.047 6.390 1.00 88.19 103 GLY A CA 1
ATOM 823 C C . GLY A 1 103 ? -4.912 -9.452 5.295 1.00 88.19 103 GLY A C 1
ATOM 824 O O . GLY A 1 103 ? -4.633 -10.634 5.107 1.00 88.19 103 GLY A O 1
ATOM 825 N N . GLY A 1 104 ? -4.393 -8.486 4.536 1.00 91.00 104 GLY A N 1
ATOM 826 C CA . GLY A 1 104 ? -3.524 -8.704 3.382 1.00 91.00 104 GLY A CA 1
ATOM 827 C C . GLY A 1 104 ? -2.021 -8.694 3.677 1.00 91.00 104 GLY A C 1
ATOM 828 O O . GLY A 1 104 ? -1.238 -8.932 2.760 1.00 91.00 104 GLY A O 1
ATOM 829 N N . LEU A 1 105 ? -1.580 -8.402 4.905 1.00 91.62 105 LEU A N 1
ATOM 830 C CA . LEU A 1 105 ? -0.155 -8.465 5.254 1.00 91.62 105 LEU A CA 1
ATOM 831 C C . LEU A 1 105 ? 0.262 -9.887 5.676 1.00 91.62 105 LEU A C 1
ATOM 833 O O . LEU A 1 105 ? -0.510 -10.571 6.349 1.00 91.62 105 LEU A O 1
ATOM 837 N N . PRO A 1 1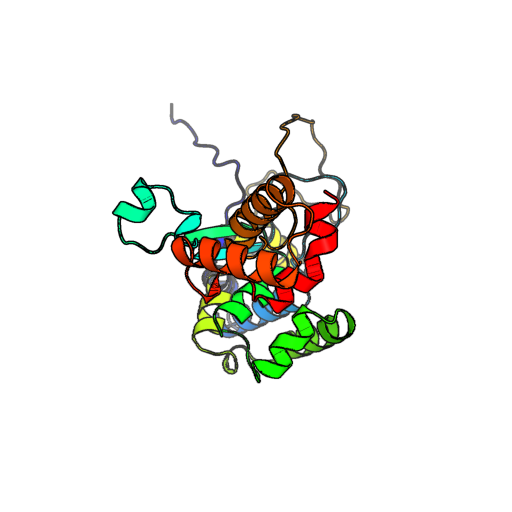06 ? 1.477 -10.335 5.310 1.00 90.00 106 PRO A N 1
ATOM 838 C CA . PRO A 1 106 ? 2.025 -11.613 5.747 1.00 90.00 106 PRO A CA 1
ATOM 839 C C . PRO A 1 106 ? 2.475 -11.544 7.211 1.00 90.00 106 PRO A C 1
ATOM 841 O O . PRO A 1 106 ? 3.078 -10.558 7.632 1.00 90.00 106 PRO A O 1
ATOM 844 N N . GLY A 1 107 ? 2.235 -12.619 7.963 1.00 86.19 107 GLY A N 1
ATOM 845 C CA . GLY A 1 107 ? 2.645 -12.753 9.363 1.00 86.19 107 GLY A CA 1
ATOM 846 C C . GLY A 1 107 ? 1.476 -12.901 10.336 1.00 86.19 107 GLY A C 1
ATOM 847 O O . GLY A 1 107 ? 0.306 -12.930 9.952 1.00 86.19 107 GLY A O 1
ATOM 848 N N . GLU A 1 108 ? 1.806 -13.026 11.621 1.00 82.88 108 GLU A N 1
ATOM 849 C CA . GLU A 1 108 ? 0.813 -13.158 12.685 1.00 82.88 108 GLU A CA 1
ATOM 850 C C . GLU A 1 108 ? 0.154 -11.804 12.983 1.00 82.88 108 GLU A C 1
ATOM 852 O O . GLU A 1 108 ? 0.823 -10.829 13.331 1.00 82.88 108 GLU A O 1
ATOM 857 N N . GLN A 1 109 ? -1.178 -11.752 12.892 1.00 75.56 109 GLN A N 1
ATOM 858 C CA . GLN A 1 109 ? -1.964 -10.525 13.071 1.00 75.56 109 GLN A CA 1
ATOM 859 C C . GLN A 1 109 ? -1.734 -9.855 14.434 1.00 75.56 109 GLN A C 1
ATOM 861 O O . GLN A 1 109 ? -1.734 -8.633 14.516 1.00 75.56 109 GLN A O 1
ATOM 866 N N . GLY A 1 110 ? -1.481 -10.627 15.498 1.00 72.81 110 GLY A N 1
ATOM 867 C CA . GLY A 1 110 ? -1.189 -10.084 16.829 1.00 72.81 110 GLY A CA 1
ATOM 868 C C . GLY A 1 110 ? 0.118 -9.286 16.885 1.00 72.81 110 GLY A C 1
ATOM 869 O O . GLY A 1 110 ? 0.151 -8.202 17.466 1.00 72.81 110 GLY A O 1
ATOM 870 N N . LEU A 1 111 ? 1.173 -9.772 16.225 1.00 73.06 111 LEU A N 1
ATOM 871 C CA . LEU A 1 111 ? 2.464 -9.079 16.113 1.00 73.06 111 LEU A CA 1
ATOM 872 C C . LEU A 1 111 ? 2.362 -7.890 15.150 1.00 73.06 111 LEU A C 1
ATOM 874 O O . LEU A 1 111 ? 2.828 -6.790 15.444 1.00 73.06 111 LEU A O 1
ATOM 878 N N . LEU A 1 112 ? 1.629 -8.071 14.049 1.00 77.00 112 LEU A N 1
ATOM 879 C CA . LEU A 1 112 ? 1.255 -6.993 13.138 1.00 77.00 112 LEU A CA 1
ATOM 880 C C . LEU A 1 112 ? 0.249 -5.998 13.750 1.00 77.00 112 LEU A C 1
ATOM 882 O O . LEU A 1 112 ? -0.056 -4.978 13.151 1.00 77.00 112 LEU A O 1
ATOM 886 N N . HIS A 1 113 ? -0.283 -6.215 14.943 1.00 76.19 113 HIS A N 1
ATOM 887 C CA . HIS A 1 113 ? -1.043 -5.163 15.607 1.00 76.19 113 HIS A CA 1
ATOM 888 C C . HIS A 1 113 ? -0.094 -4.183 16.304 1.00 76.19 113 HIS A C 1
ATOM 890 O O . HIS A 1 113 ? -0.340 -2.979 16.327 1.00 76.19 113 HIS A O 1
ATOM 896 N N . GLN A 1 114 ? 1.024 -4.684 16.836 1.00 71.31 114 GLN A N 1
ATOM 897 C CA . GLN A 1 114 ? 1.935 -3.926 17.694 1.00 71.31 114 GLN A CA 1
ATOM 898 C C . GLN A 1 114 ? 2.703 -2.836 16.928 1.00 71.31 114 GLN A C 1
ATOM 900 O O . GLN A 1 114 ? 2.818 -1.719 17.434 1.00 71.31 114 GLN A O 1
ATOM 905 N N . TRP A 1 115 ? 3.121 -3.081 15.679 1.00 77.44 115 TRP A N 1
ATOM 906 C CA . TRP A 1 115 ? 3.843 -2.077 14.866 1.00 77.44 115 TRP A CA 1
ATOM 907 C C . TRP A 1 115 ? 3.019 -0.826 14.526 1.00 77.44 115 TRP A C 1
ATOM 909 O O . TRP A 1 115 ? 3.581 0.248 14.300 1.00 77.44 115 TRP A O 1
ATOM 919 N N . ILE A 1 116 ? 1.682 -0.921 14.518 1.00 69.69 116 ILE A N 1
ATOM 920 C CA . ILE A 1 116 ? 0.813 0.247 14.303 1.00 69.69 116 ILE A CA 1
ATOM 921 C C . ILE A 1 116 ? 1.013 1.258 15.442 1.00 69.69 116 ILE A C 1
ATOM 923 O O . ILE A 1 116 ? 1.067 2.472 15.205 1.00 69.69 116 ILE A O 1
ATOM 927 N N . TYR A 1 117 ? 1.168 0.760 16.670 1.00 68.62 117 TYR A N 1
ATOM 928 C CA . TYR A 1 117 ? 1.233 1.570 17.887 1.00 68.62 117 TYR A CA 1
ATOM 929 C C . TYR A 1 117 ? 2.658 1.862 18.363 1.00 68.62 117 TYR A C 1
ATOM 931 O O . TYR A 1 117 ? 2.832 2.811 19.125 1.00 68.62 117 TYR A O 1
ATOM 939 N N . ASP A 1 118 ? 3.654 1.100 17.907 1.00 76.00 118 ASP A N 1
ATOM 940 C CA . ASP A 1 118 ? 5.060 1.276 18.272 1.00 76.00 118 ASP A CA 1
ATOM 941 C C . ASP A 1 118 ? 5.907 1.767 17.079 1.00 76.00 118 ASP A C 1
ATOM 943 O O . ASP A 1 118 ? 6.261 0.978 16.197 1.00 76.00 118 ASP A O 1
ATOM 947 N N . PRO A 1 119 ? 6.277 3.064 17.040 1.00 73.19 119 PRO A N 1
ATOM 948 C CA . PRO A 1 119 ? 7.149 3.616 16.008 1.00 73.19 119 PRO A CA 1
ATOM 949 C C . PRO A 1 119 ? 8.508 2.916 15.889 1.00 73.19 119 PRO A C 1
ATOM 951 O O . PRO A 1 119 ? 9.066 2.903 14.793 1.00 73.19 119 PRO A O 1
ATOM 954 N N . ALA A 1 120 ? 9.040 2.333 16.972 1.00 75.56 120 ALA A N 1
ATOM 955 C CA . ALA A 1 120 ? 10.342 1.668 16.952 1.00 75.56 120 ALA A CA 1
ATOM 956 C C . ALA A 1 120 ? 10.313 0.384 16.108 1.00 75.56 120 ALA A C 1
ATOM 958 O O . ALA A 1 120 ? 11.266 0.093 15.387 1.00 75.56 120 ALA A O 1
ATOM 959 N N . GLN A 1 121 ? 9.188 -0.335 16.126 1.00 78.94 121 GLN A N 1
ATOM 960 C CA . GLN A 1 121 ? 9.003 -1.574 15.366 1.00 78.94 121 GLN A CA 1
ATOM 961 C C . GLN A 1 121 ? 8.629 -1.334 13.901 1.00 78.94 121 GLN A C 1
ATOM 963 O O . GLN A 1 121 ? 8.766 -2.234 13.072 1.00 78.94 121 GLN A O 1
ATOM 968 N N . ARG A 1 122 ? 8.191 -0.121 13.534 1.00 81.88 122 ARG A N 1
ATOM 969 C CA . ARG A 1 122 ? 7.784 0.185 12.151 1.00 81.88 122 ARG A CA 1
ATOM 970 C C . ARG A 1 122 ? 8.902 -0.058 11.151 1.00 81.88 122 ARG A C 1
ATOM 972 O O . ARG A 1 122 ? 8.673 -0.701 10.132 1.00 81.88 122 ARG A O 1
ATOM 979 N N . SER A 1 123 ? 10.107 0.427 11.443 1.00 83.38 123 SER A N 1
ATOM 980 C CA . SER A 1 123 ? 11.263 0.252 10.557 1.00 83.38 123 SER A CA 1
ATOM 981 C C . SER A 1 123 ? 11.578 -1.225 10.328 1.00 83.38 123 SER A C 1
ATOM 983 O O . SER A 1 123 ? 11.840 -1.637 9.200 1.00 83.38 123 SER A O 1
ATOM 985 N N . GLU A 1 124 ? 11.505 -2.036 11.382 1.00 85.12 124 GLU A N 1
ATOM 986 C CA . GLU A 1 124 ? 11.727 -3.476 11.295 1.00 85.12 124 GLU A CA 1
ATOM 987 C C . GLU A 1 124 ? 10.640 -4.169 10.468 1.00 85.12 124 GLU A C 1
ATOM 989 O O . GLU A 1 124 ? 10.965 -4.970 9.590 1.00 85.12 124 GLU A O 1
ATOM 994 N N . VAL A 1 125 ? 9.368 -3.814 10.667 1.00 87.50 125 VAL A N 1
ATOM 995 C CA . VAL A 1 125 ? 8.262 -4.355 9.867 1.00 87.50 125 VAL A CA 1
ATOM 996 C C . VAL A 1 125 ? 8.400 -3.977 8.397 1.00 87.50 125 VAL A C 1
ATOM 998 O O . VAL A 1 125 ? 8.266 -4.847 7.543 1.00 87.50 125 VAL A O 1
ATOM 1001 N N . PHE A 1 126 ? 8.737 -2.730 8.060 1.00 90.19 126 PHE A N 1
ATOM 1002 C CA . PHE A 1 126 ? 8.958 -2.357 6.659 1.00 90.19 126 PHE A CA 1
ATOM 1003 C C . PHE A 1 126 ? 10.151 -3.072 6.037 1.00 90.19 126 PHE A C 1
ATOM 1005 O O . PHE A 1 126 ? 10.077 -3.455 4.868 1.00 90.19 126 PHE A O 1
ATOM 1012 N N . ASN A 1 127 ? 11.222 -3.299 6.798 1.00 89.88 127 ASN A N 1
ATOM 1013 C CA . ASN A 1 127 ? 12.347 -4.106 6.335 1.00 89.88 127 ASN A CA 1
ATOM 1014 C C . ASN A 1 127 ? 11.898 -5.539 6.024 1.00 89.88 127 ASN A C 1
ATOM 1016 O O . ASN A 1 127 ? 12.227 -6.059 4.956 1.00 89.88 127 ASN A O 1
ATOM 1020 N N . HIS A 1 128 ? 11.077 -6.135 6.894 1.00 91.19 128 HIS A N 1
ATOM 1021 C CA . HIS A 1 128 ? 10.487 -7.450 6.655 1.00 91.19 128 HIS A CA 1
ATOM 1022 C C . HIS A 1 128 ? 9.568 -7.441 5.428 1.00 91.19 128 HIS A C 1
ATOM 1024 O O . HIS A 1 128 ? 9.826 -8.189 4.497 1.00 91.19 128 HIS A O 1
ATOM 1030 N N . LEU A 1 129 ? 8.576 -6.548 5.336 1.00 92.56 129 LEU A N 1
ATOM 1031 C CA . LEU A 1 129 ? 7.665 -6.447 4.180 1.00 92.56 129 LEU A CA 1
ATOM 1032 C C . LEU A 1 129 ? 8.404 -6.185 2.854 1.00 92.56 129 LEU A C 1
ATOM 1034 O O . LEU A 1 129 ? 8.004 -6.661 1.784 1.00 92.56 129 LEU A O 1
ATOM 1038 N N . THR A 1 130 ? 9.510 -5.444 2.911 1.00 94.62 130 THR A N 1
ATOM 1039 C CA . THR A 1 130 ? 10.404 -5.234 1.770 1.00 94.62 130 THR A CA 1
ATOM 1040 C C . THR A 1 130 ? 11.078 -6.541 1.357 1.00 94.62 130 THR A C 1
ATOM 1042 O O . THR A 1 130 ? 11.107 -6.846 0.164 1.00 94.62 130 THR A O 1
ATOM 1045 N N . ALA A 1 131 ? 11.599 -7.318 2.306 1.00 93.81 131 ALA A N 1
ATOM 1046 C CA . ALA A 1 131 ? 12.282 -8.580 2.038 1.00 93.81 131 ALA A CA 1
ATOM 1047 C C . ALA A 1 131 ? 11.325 -9.727 1.669 1.00 93.81 131 ALA A C 1
ATOM 1049 O O . ALA A 1 131 ? 11.701 -10.583 0.870 1.00 93.81 131 ALA A O 1
ATOM 1050 N N . THR A 1 132 ? 10.098 -9.726 2.196 1.00 94.81 132 THR A N 1
ATOM 1051 C CA . THR A 1 132 ? 9.104 -10.773 1.954 1.00 94.81 132 THR A CA 1
ATOM 1052 C C . THR A 1 132 ? 8.722 -10.817 0.470 1.00 94.81 132 THR A C 1
ATOM 1054 O O . THR A 1 132 ? 8.283 -9.792 -0.077 1.00 94.81 132 THR A O 1
ATOM 1057 N N . PRO A 1 133 ? 8.873 -11.975 -0.196 1.00 96.44 133 PRO A N 1
ATOM 1058 C CA . PRO A 1 133 ? 8.397 -12.178 -1.559 1.00 96.44 133 PRO A CA 1
ATOM 1059 C C . PRO A 1 133 ? 6.895 -11.913 -1.679 1.00 96.44 133 PRO A C 1
ATOM 1061 O O . PRO A 1 133 ? 6.121 -12.284 -0.799 1.00 96.44 133 PRO A O 1
ATOM 1064 N N . LEU A 1 134 ? 6.449 -11.331 -2.793 1.00 95.50 134 LEU A N 1
ATOM 1065 C CA . LEU A 1 134 ? 5.030 -11.094 -3.061 1.00 95.50 134 LEU A CA 1
ATOM 1066 C C . LEU A 1 134 ? 4.217 -12.395 -3.037 1.00 95.50 134 LEU A C 1
ATOM 1068 O O . LEU A 1 134 ? 3.058 -12.362 -2.639 1.00 95.50 134 LEU A O 1
ATOM 1072 N N . SER A 1 135 ? 4.807 -13.538 -3.404 1.00 95.50 135 SER A N 1
ATOM 1073 C CA . SER A 1 135 ? 4.164 -14.860 -3.315 1.00 95.50 135 SER A CA 1
ATOM 1074 C C . SER A 1 135 ? 3.684 -15.207 -1.908 1.00 95.50 135 SER A C 1
ATOM 1076 O O . SER A 1 135 ? 2.660 -15.874 -1.764 1.00 95.50 135 SER A O 1
ATOM 1078 N N . ASP A 1 136 ? 4.387 -14.714 -0.891 1.00 96.38 136 ASP A N 1
ATOM 1079 C CA . ASP A 1 136 ? 4.163 -15.062 0.512 1.00 96.38 136 ASP A CA 1
ATOM 1080 C C . ASP A 1 136 ? 3.115 -14.145 1.159 1.00 96.38 136 ASP A C 1
ATOM 1082 O O . ASP A 1 136 ? 2.630 -14.415 2.257 1.00 96.38 136 ASP A O 1
ATOM 1086 N N . PHE A 1 137 ? 2.715 -13.070 0.470 1.00 95.44 137 PHE A N 1
ATOM 1087 C CA . PHE A 1 137 ? 1.571 -12.261 0.877 1.00 95.44 137 PHE A CA 1
ATOM 1088 C C . PHE A 1 137 ? 0.279 -13.063 0.685 1.00 95.44 137 PHE A C 1
ATOM 1090 O O . PHE A 1 137 ? 0.136 -13.744 -0.334 1.00 95.44 137 PHE A O 1
ATOM 1097 N N . PRO A 1 138 ? -0.709 -12.934 1.588 1.00 95.50 138 PRO A N 1
ATOM 1098 C CA . PRO A 1 138 ? -2.067 -13.414 1.353 1.00 95.50 138 PRO A CA 1
ATOM 1099 C C . PRO A 1 138 ? -2.626 -12.942 0.004 1.00 95.50 138 PRO A C 1
ATOM 1101 O O . PRO A 1 138 ? -2.268 -11.870 -0.489 1.00 95.50 138 PRO A O 1
ATOM 1104 N N . GLU A 1 139 ? -3.551 -13.705 -0.587 1.00 95.19 139 GLU A N 1
ATOM 1105 C CA . GLU A 1 139 ? -4.127 -13.366 -1.898 1.00 95.19 139 GLU A CA 1
ATOM 1106 C C . GLU A 1 139 ? -4.741 -11.958 -1.922 1.00 95.19 139 GLU A C 1
ATOM 1108 O O . GLU A 1 139 ? -4.509 -11.201 -2.867 1.00 95.19 139 GLU A O 1
ATOM 1113 N N . THR A 1 140 ? -5.452 -11.583 -0.853 1.00 92.94 140 THR A N 1
ATOM 1114 C CA . THR A 1 140 ? -5.995 -10.233 -0.663 1.00 92.94 140 THR A CA 1
ATOM 1115 C C . THR A 1 140 ? -4.895 -9.177 -0.742 1.00 92.94 140 THR A C 1
ATOM 1117 O O . THR A 1 140 ? -5.024 -8.213 -1.491 1.00 92.94 140 THR A O 1
ATOM 1120 N N . GLY A 1 141 ? -3.773 -9.395 -0.053 1.00 93.94 141 GLY A N 1
ATOM 1121 C CA . GLY A 1 141 ? -2.621 -8.497 -0.077 1.00 93.94 141 GLY A CA 1
ATOM 1122 C C . GLY A 1 141 ? -2.007 -8.352 -1.459 1.00 93.94 141 GLY A C 1
ATOM 1123 O O . GLY A 1 141 ? -1.801 -7.234 -1.924 1.00 93.94 141 GLY A O 1
ATOM 1124 N N . ARG A 1 142 ? -1.774 -9.472 -2.154 1.00 96.06 142 ARG A N 1
ATOM 1125 C CA . ARG A 1 142 ? -1.230 -9.461 -3.523 1.00 96.06 142 ARG A CA 1
ATOM 1126 C C . ARG A 1 142 ? -2.119 -8.672 -4.478 1.00 96.06 142 ARG A C 1
ATOM 1128 O O . ARG A 1 142 ? -1.617 -7.872 -5.266 1.00 96.06 142 ARG A O 1
ATOM 1135 N N . ARG A 1 143 ? -3.436 -8.880 -4.389 1.00 95.00 143 ARG A N 1
ATOM 1136 C CA . ARG A 1 143 ? -4.427 -8.158 -5.194 1.00 95.00 143 ARG A CA 1
ATOM 1137 C C . ARG A 1 143 ? -4.387 -6.663 -4.895 1.00 95.00 143 ARG A C 1
ATOM 1139 O O . ARG A 1 143 ? -4.218 -5.872 -5.815 1.00 95.00 143 ARG A O 1
ATOM 1146 N N . MET A 1 144 ? -4.447 -6.292 -3.617 1.00 94.25 144 MET A N 1
ATOM 1147 C CA . MET A 1 144 ? -4.392 -4.893 -3.194 1.00 94.25 144 MET A CA 1
ATOM 1148 C C . MET A 1 144 ? -3.106 -4.207 -3.647 1.00 94.25 144 MET A C 1
ATOM 1150 O O . MET A 1 144 ? -3.183 -3.106 -4.174 1.00 94.25 144 MET A O 1
ATOM 1154 N N . ILE A 1 145 ? -1.947 -4.861 -3.507 1.00 95.75 145 ILE A N 1
ATOM 1155 C CA . ILE A 1 145 ? -0.662 -4.338 -3.991 1.00 95.75 145 ILE A CA 1
ATOM 1156 C C . ILE A 1 145 ? -0.723 -4.086 -5.499 1.00 95.75 145 ILE A C 1
ATOM 1158 O O . ILE A 1 145 ? -0.354 -3.006 -5.948 1.00 95.75 145 ILE A O 1
ATOM 1162 N N . GLY A 1 146 ? -1.228 -5.042 -6.282 1.00 95.06 146 GLY A N 1
ATOM 1163 C CA . GLY A 1 146 ? -1.400 -4.873 -7.727 1.00 95.06 146 GLY A CA 1
ATOM 1164 C C . GLY A 1 146 ? -2.327 -3.711 -8.109 1.00 95.06 146 GLY A C 1
ATOM 1165 O O . GLY A 1 146 ? -2.078 -3.044 -9.116 1.00 95.06 146 GLY A O 1
ATOM 1166 N N . ASP A 1 147 ? -3.346 -3.453 -7.289 1.00 94.50 147 ASP A N 1
ATOM 1167 C CA . ASP A 1 147 ? -4.369 -2.425 -7.503 1.00 94.50 147 ASP A CA 1
ATOM 1168 C C . ASP A 1 147 ? -3.986 -1.037 -6.958 1.00 94.50 147 ASP A C 1
ATOM 1170 O O . ASP A 1 147 ? -4.683 -0.055 -7.250 1.00 94.50 147 ASP A O 1
ATOM 1174 N N . ILE A 1 148 ? -2.878 -0.919 -6.209 1.00 92.94 148 ILE A N 1
ATOM 1175 C CA . ILE A 1 148 ? -2.310 0.382 -5.833 1.00 92.94 148 ILE A CA 1
ATOM 1176 C C . ILE A 1 148 ? -2.074 1.175 -7.113 1.00 92.94 148 ILE A C 1
ATOM 1178 O O . ILE A 1 148 ? -1.481 0.699 -8.080 1.00 92.94 148 ILE A O 1
ATOM 1182 N N . ARG A 1 149 ? -2.554 2.411 -7.119 1.00 90.81 149 ARG A N 1
ATOM 1183 C CA . ARG A 1 149 ? -2.389 3.348 -8.216 1.00 90.81 149 ARG A CA 1
ATOM 1184 C C . ARG A 1 149 ? -1.208 4.255 -7.942 1.00 90.81 149 ARG A C 1
ATOM 1186 O O . ARG A 1 149 ? -1.077 4.794 -6.854 1.00 90.81 149 ARG A O 1
ATOM 1193 N N . ILE A 1 150 ? -0.389 4.474 -8.951 1.00 87.38 150 ILE A N 1
ATOM 1194 C CA . ILE A 1 150 ? 0.771 5.360 -8.901 1.00 87.38 150 ILE A CA 1
ATOM 1195 C C . ILE A 1 150 ? 0.707 6.311 -10.097 1.00 87.38 150 ILE A C 1
ATOM 1197 O O . ILE A 1 150 ? 0.199 5.943 -11.162 1.00 87.38 150 ILE A O 1
ATOM 1201 N N . SER A 1 151 ? 1.152 7.554 -9.929 1.00 85.25 151 SER A N 1
ATOM 1202 C CA . SER A 1 151 ? 1.195 8.492 -11.053 1.00 85.25 151 SER A CA 1
ATOM 1203 C C . SER A 1 151 ? 2.262 8.087 -12.072 1.00 85.25 151 SER A C 1
ATOM 1205 O O . SER A 1 151 ? 3.342 7.605 -11.718 1.00 85.25 151 SER A O 1
ATOM 1207 N N . ARG A 1 152 ? 1.975 8.317 -13.360 1.00 84.31 152 ARG A N 1
ATOM 1208 C CA . ARG A 1 152 ? 2.934 8.092 -14.458 1.00 84.31 152 ARG A CA 1
ATOM 1209 C C . ARG A 1 152 ? 4.270 8.796 -14.211 1.00 84.31 152 ARG A C 1
ATOM 1211 O O . ARG A 1 152 ? 5.311 8.162 -14.350 1.00 84.31 152 ARG A O 1
ATOM 1218 N N . ALA A 1 153 ? 4.216 10.055 -13.777 1.00 78.44 153 ALA A N 1
ATOM 1219 C CA . ALA A 1 153 ? 5.369 10.877 -13.412 1.00 78.44 153 ALA A CA 1
ATOM 1220 C C . ALA A 1 153 ? 6.277 10.188 -12.382 1.00 78.44 153 ALA A C 1
ATOM 1222 O O . ALA A 1 153 ? 7.495 10.090 -12.545 1.00 78.44 153 ALA A O 1
ATOM 1223 N N . CYS A 1 154 ? 5.664 9.656 -11.321 1.00 83.19 154 CYS A N 1
ATOM 1224 C CA . CYS A 1 154 ? 6.377 9.000 -10.238 1.00 83.19 154 CYS A CA 1
ATOM 1225 C C . CYS A 1 154 ? 7.070 7.714 -10.707 1.00 83.19 154 CYS A C 1
ATOM 1227 O O . CYS A 1 154 ? 8.260 7.537 -10.434 1.00 83.19 154 CYS A O 1
ATOM 1229 N N . ILE A 1 155 ? 6.368 6.865 -11.473 1.00 87.25 155 ILE A N 1
ATOM 1230 C CA . ILE A 1 155 ? 6.976 5.664 -12.064 1.00 87.25 155 ILE A CA 1
ATOM 1231 C C . ILE A 1 155 ? 8.120 6.052 -13.001 1.00 87.25 155 ILE A C 1
ATOM 1233 O O . ILE A 1 155 ? 9.206 5.498 -12.885 1.00 87.25 155 ILE A O 1
ATOM 1237 N N . ALA A 1 156 ? 7.900 6.995 -13.920 1.00 85.31 156 ALA A N 1
ATOM 1238 C CA . ALA A 1 156 ? 8.895 7.381 -14.917 1.00 85.31 156 ALA A CA 1
ATOM 1239 C C . ALA A 1 156 ? 10.197 7.863 -14.264 1.00 85.31 156 ALA A C 1
ATOM 1241 O O . ALA A 1 156 ? 11.284 7.416 -14.635 1.00 85.31 156 ALA A O 1
ATOM 1242 N N . ARG A 1 157 ? 10.083 8.704 -13.230 1.00 82.25 157 ARG A N 1
ATOM 1243 C CA . ARG A 1 157 ? 11.225 9.154 -12.428 1.00 82.25 157 ARG A CA 1
ATOM 1244 C C . ARG A 1 157 ? 11.935 7.987 -11.745 1.00 82.25 157 ARG A C 1
ATOM 1246 O O . ARG A 1 157 ? 13.160 7.913 -11.772 1.00 82.25 157 ARG A O 1
ATOM 1253 N N . TRP A 1 158 ? 11.179 7.075 -11.140 1.00 88.69 158 TRP A N 1
ATOM 1254 C CA . TRP A 1 158 ? 11.748 5.911 -10.466 1.00 88.69 158 TRP A CA 1
ATOM 1255 C C . TRP A 1 158 ? 12.490 4.979 -11.433 1.00 88.69 158 TRP A C 1
ATOM 1257 O O . TRP A 1 158 ? 13.591 4.532 -11.113 1.00 88.69 158 TRP A O 1
ATOM 1267 N N . LEU A 1 159 ? 11.939 4.751 -12.631 1.00 88.31 159 LEU A N 1
ATOM 1268 C CA . LEU A 1 159 ? 12.586 3.973 -13.691 1.00 88.31 159 LEU A CA 1
ATOM 1269 C C . LEU A 1 159 ? 13.904 4.612 -14.129 1.00 88.31 159 LEU A C 1
ATOM 1271 O O . LEU A 1 159 ? 14.905 3.909 -14.227 1.00 88.31 159 LEU A O 1
ATOM 1275 N N . ALA A 1 160 ? 13.923 5.935 -14.323 1.00 85.88 160 ALA A N 1
ATOM 1276 C CA . ALA A 1 160 ? 15.129 6.667 -14.704 1.00 85.88 160 ALA A CA 1
ATOM 1277 C C . ALA A 1 160 ? 16.243 6.545 -13.648 1.00 85.88 160 ALA A C 1
ATOM 1279 O O . ALA A 1 160 ? 17.391 6.289 -14.001 1.00 85.88 160 ALA A O 1
ATOM 1280 N N . ILE A 1 161 ? 15.901 6.664 -12.358 1.00 84.94 161 ILE A N 1
ATOM 1281 C CA . ILE A 1 161 ? 16.854 6.503 -11.244 1.00 84.94 161 ILE A CA 1
ATOM 1282 C C . ILE A 1 161 ? 17.444 5.086 -11.215 1.00 84.94 161 ILE A C 1
ATOM 1284 O O . ILE A 1 161 ? 18.628 4.916 -10.938 1.00 84.94 161 ILE A O 1
ATOM 1288 N N . HIS A 1 162 ? 16.632 4.071 -11.516 1.00 84.62 162 HIS A N 1
ATOM 1289 C CA . HIS A 1 162 ? 17.030 2.664 -11.442 1.00 84.62 162 HIS A CA 1
ATOM 1290 C C . HIS A 1 162 ? 17.515 2.074 -12.776 1.00 84.62 162 HIS A C 1
ATOM 1292 O O . HIS A 1 162 ? 17.770 0.873 -12.850 1.00 84.62 162 HIS A O 1
ATOM 1298 N N . GLY A 1 163 ? 17.658 2.899 -13.818 1.00 82.62 163 GLY A N 1
ATOM 1299 C CA . GLY A 1 163 ? 18.195 2.487 -15.116 1.00 82.62 163 GLY A CA 1
ATOM 1300 C C . GLY A 1 163 ? 17.270 1.593 -15.948 1.00 82.62 163 GLY A C 1
ATOM 1301 O O . GLY A 1 163 ? 17.755 0.857 -16.803 1.00 82.62 163 GLY A O 1
ATOM 1302 N N . TYR A 1 164 ? 15.955 1.640 -15.718 1.00 84.31 164 TYR A N 1
ATOM 1303 C CA . TYR A 1 164 ? 14.982 0.906 -16.531 1.00 84.31 164 TYR A CA 1
ATOM 1304 C C . TYR A 1 164 ? 14.536 1.720 -17.750 1.00 84.31 164 TYR A C 1
ATOM 1306 O O . TYR A 1 164 ? 14.321 2.932 -17.633 1.00 84.31 164 TYR A O 1
ATOM 1314 N N . PRO A 1 165 ? 14.315 1.077 -18.912 1.00 79.50 165 PRO A N 1
ATOM 1315 C CA . PRO A 1 165 ? 13.709 1.752 -20.048 1.00 79.50 165 PRO A CA 1
ATOM 1316 C C . PRO A 1 165 ? 12.277 2.166 -19.694 1.00 79.50 165 PRO A C 1
ATOM 1318 O O . PRO A 1 165 ? 11.467 1.351 -19.260 1.00 79.50 165 PRO A O 1
ATOM 1321 N N . ALA A 1 166 ? 11.956 3.448 -19.876 1.00 79.69 166 ALA A N 1
ATOM 1322 C CA . ALA A 1 166 ? 10.595 3.938 -19.705 1.00 79.69 166 ALA A CA 1
ATOM 1323 C C . ALA A 1 166 ? 9.772 3.664 -20.983 1.00 79.69 166 ALA A C 1
ATOM 1325 O O . ALA A 1 166 ? 10.107 4.227 -22.043 1.00 79.69 166 ALA A O 1
ATOM 1326 N N . PRO A 1 167 ? 8.681 2.873 -20.893 1.00 81.25 167 PRO A N 1
ATOM 1327 C CA . PRO A 1 167 ? 7.721 2.699 -21.976 1.00 81.25 167 PRO A CA 1
ATOM 1328 C C . PRO A 1 167 ? 7.230 4.055 -22.500 1.00 81.25 167 PRO A C 1
ATOM 1330 O O . PRO A 1 167 ? 7.053 4.979 -21.699 1.00 81.25 167 PRO A O 1
ATOM 1333 N N . PRO A 1 168 ? 6.932 4.208 -23.802 1.00 78.94 168 PRO A N 1
ATOM 1334 C CA . PRO A 1 168 ? 6.424 5.466 -24.359 1.00 78.94 168 PRO A CA 1
ATOM 1335 C C . PRO A 1 168 ? 5.172 5.989 -23.641 1.00 78.94 168 PRO A C 1
ATOM 1337 O O . PRO A 1 168 ? 5.038 7.185 -23.408 1.00 78.94 168 PRO A O 1
ATOM 1340 N N . ILE A 1 169 ? 4.297 5.082 -23.196 1.00 76.25 169 ILE A N 1
ATOM 1341 C CA . ILE A 1 169 ? 3.099 5.397 -22.404 1.00 76.25 169 ILE A CA 1
ATOM 1342 C C . ILE A 1 169 ? 3.404 5.798 -20.955 1.00 76.25 169 ILE A C 1
ATOM 1344 O O . ILE A 1 169 ? 2.486 6.094 -20.210 1.00 76.25 169 ILE A O 1
ATOM 1348 N N . LEU A 1 170 ? 4.654 5.767 -20.501 1.00 73.56 170 LEU A N 1
ATOM 1349 C CA . LEU A 1 170 ? 5.068 6.291 -19.197 1.00 73.56 170 LEU A CA 1
ATOM 1350 C C . LEU A 1 170 ? 5.896 7.568 -19.334 1.00 73.56 170 LEU A C 1
ATOM 1352 O O . LEU A 1 170 ? 6.019 8.300 -18.360 1.00 73.56 170 LEU A O 1
ATOM 1356 N N . ARG A 1 171 ? 6.385 7.886 -20.539 1.00 69.31 171 ARG A N 1
ATOM 1357 C CA . ARG A 1 171 ? 7.033 9.170 -20.824 1.00 69.31 171 ARG A CA 1
ATOM 1358 C C . ARG A 1 171 ? 5.997 10.279 -20.661 1.00 69.31 171 ARG A C 1
ATOM 1360 O O . ARG A 1 171 ? 4.856 10.137 -21.112 1.00 69.31 171 ARG A O 1
ATOM 1367 N N . GLU A 1 172 ? 6.353 11.330 -19.936 1.00 59.12 172 GLU A N 1
ATOM 1368 C CA . GLU A 1 172 ? 5.504 12.515 -19.839 1.00 59.12 172 GLU A CA 1
ATOM 1369 C C . GLU A 1 172 ? 5.387 13.141 -21.239 1.00 59.12 172 GLU A C 1
ATOM 1371 O O . GLU A 1 172 ? 6.378 13.146 -21.974 1.00 59.12 172 GLU A O 1
ATOM 1376 N N . PRO A 1 173 ? 4.196 13.609 -21.660 1.00 49.78 173 PRO A N 1
ATOM 1377 C CA . PRO A 1 173 ? 4.100 14.439 -22.855 1.00 49.78 173 PRO A CA 1
ATOM 1378 C C . PRO A 1 173 ? 4.999 15.665 -22.656 1.00 49.78 173 PRO A C 1
ATOM 1380 O O . PRO A 1 173 ? 5.017 16.229 -21.562 1.00 49.78 173 PRO A O 1
ATOM 1383 N N . ASP A 1 174 ? 5.775 16.023 -23.682 1.00 41.19 174 ASP A N 1
ATOM 1384 C CA . ASP A 1 174 ? 6.769 17.101 -23.645 1.00 41.19 174 ASP A CA 1
ATOM 1385 C C . ASP A 1 174 ? 6.228 18.342 -22.909 1.00 41.19 174 ASP A C 1
ATOM 1387 O O . ASP A 1 174 ? 5.352 19.038 -23.420 1.00 41.19 174 ASP A O 1
ATOM 1391 N N . GLY A 1 175 ? 6.717 18.613 -21.693 1.00 39.94 175 GLY A N 1
ATOM 1392 C CA . GLY A 1 175 ? 6.291 19.801 -20.943 1.00 39.94 175 GLY A CA 1
ATOM 1393 C C . GLY A 1 175 ? 6.579 19.802 -19.446 1.00 39.94 175 GLY A C 1
ATOM 1394 O O . GLY A 1 175 ? 6.842 20.865 -18.895 1.00 39.94 175 GLY A O 1
ATOM 1395 N N . ILE A 1 176 ? 6.613 18.645 -18.783 1.00 41.12 176 ILE A N 1
ATOM 1396 C CA . ILE A 1 176 ? 7.020 18.569 -17.375 1.00 41.12 176 ILE A CA 1
ATOM 1397 C C . ILE A 1 176 ? 8.414 17.937 -17.335 1.00 41.12 176 ILE A C 1
ATOM 1399 O O . ILE A 1 176 ? 8.647 16.814 -17.762 1.00 41.12 176 ILE A O 1
ATOM 1403 N N . ARG A 1 177 ? 9.408 18.723 -16.921 1.00 36.53 177 ARG A N 1
ATOM 1404 C CA . ARG A 1 177 ? 10.744 18.225 -16.591 1.00 36.53 177 ARG A CA 1
ATOM 1405 C C . ARG A 1 177 ? 10.873 18.326 -15.086 1.00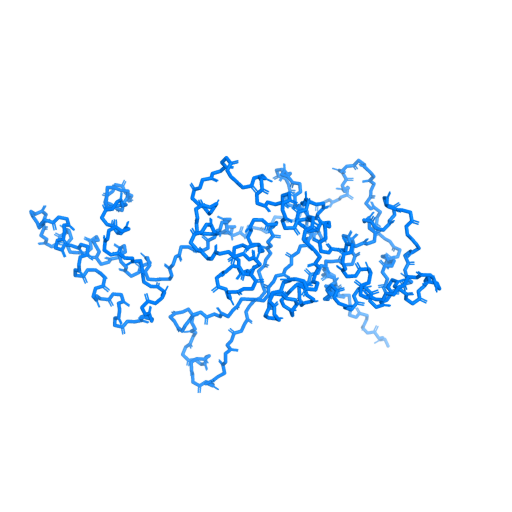 36.53 177 ARG A C 1
ATOM 1407 O O . ARG A 1 177 ? 11.143 19.401 -14.563 1.00 36.53 177 ARG A O 1
ATOM 1414 N N . LEU A 1 178 ? 10.677 17.213 -14.386 1.00 38.53 178 LEU A N 1
ATOM 1415 C CA . LEU A 1 178 ? 11.086 17.116 -12.989 1.00 38.53 178 LEU A CA 1
ATOM 1416 C C . LEU A 1 178 ? 12.617 17.116 -12.959 1.00 38.53 178 LEU A C 1
ATOM 1418 O O . LEU A 1 178 ? 13.256 16.091 -13.194 1.00 38.53 178 LEU A O 1
ATOM 1422 N N . THR A 1 179 ? 13.215 18.284 -12.737 1.00 35.12 179 THR A N 1
ATOM 1423 C CA . THR A 1 179 ? 14.647 18.388 -12.462 1.00 35.12 179 THR A CA 1
ATOM 1424 C C . THR A 1 179 ? 14.968 17.643 -11.168 1.00 35.12 179 THR A C 1
ATOM 1426 O O . THR A 1 179 ? 14.169 17.603 -10.233 1.00 35.12 179 THR A O 1
ATOM 1429 N N . ILE A 1 180 ? 16.156 17.033 -11.127 1.00 42.84 180 ILE A N 1
ATOM 1430 C CA . ILE A 1 180 ? 16.693 16.282 -9.975 1.00 42.84 180 ILE A CA 1
ATOM 1431 C C . ILE A 1 180 ? 16.772 17.173 -8.715 1.00 42.84 180 ILE A C 1
ATOM 1433 O O . ILE A 1 180 ? 16.767 16.676 -7.591 1.00 42.84 180 ILE A O 1
ATOM 1437 N N . GLU A 1 181 ? 16.740 18.492 -8.900 1.00 33.72 181 GLU A N 1
ATOM 1438 C CA . GLU A 1 181 ? 16.596 19.501 -7.858 1.00 33.72 181 GLU A CA 1
ATOM 1439 C C . GLU A 1 181 ? 15.157 20.036 -7.874 1.00 33.72 181 GLU A C 1
ATOM 1441 O O . GLU A 1 181 ? 14.701 20.602 -8.870 1.00 33.72 181 GLU A O 1
ATOM 1446 N N . GLY A 1 182 ? 14.421 19.789 -6.787 1.00 32.66 182 GLY A N 1
ATOM 1447 C CA . GLY A 1 182 ? 12.983 20.027 -6.660 1.00 32.66 182 GLY A CA 1
ATOM 1448 C C . GLY A 1 182 ? 12.561 21.497 -6.653 1.00 32.66 182 GLY A C 1
ATOM 1449 O O . GLY A 1 182 ? 12.112 22.004 -5.630 1.00 32.66 182 GLY A O 1
ATOM 1450 N N . ALA A 1 183 ? 12.618 22.155 -7.806 1.00 30.89 183 ALA A N 1
ATOM 1451 C CA . ALA A 1 183 ? 11.947 23.423 -8.048 1.00 30.89 183 ALA A CA 1
ATOM 1452 C C . ALA A 1 183 ? 11.230 23.366 -9.402 1.00 30.89 183 ALA A C 1
ATOM 1454 O O . ALA A 1 183 ? 11.844 23.495 -10.457 1.00 30.89 183 ALA A O 1
ATOM 1455 N N . ALA A 1 184 ? 9.913 23.160 -9.365 1.00 34.19 184 ALA A N 1
ATOM 1456 C CA . ALA A 1 184 ? 9.058 23.456 -10.504 1.00 34.19 184 ALA A CA 1
ATOM 1457 C C . ALA A 1 184 ? 8.791 24.966 -10.501 1.00 34.19 184 ALA A C 1
ATOM 1459 O O . ALA A 1 184 ? 8.135 25.483 -9.595 1.00 34.19 184 ALA A O 1
ATOM 1460 N N . THR A 1 185 ? 9.317 25.684 -11.488 1.00 35.84 185 THR A N 1
ATOM 1461 C CA . THR A 1 185 ? 8.931 27.073 -11.740 1.00 35.84 185 THR A CA 1
ATOM 1462 C C . THR A 1 185 ? 7.640 27.058 -12.553 1.00 35.84 185 THR A C 1
ATOM 1464 O O . THR A 1 185 ? 7.674 26.661 -13.710 1.00 35.84 185 THR A O 1
ATOM 1467 N N . GLU A 1 186 ? 6.506 27.430 -11.950 1.00 30.42 186 GLU A N 1
ATOM 1468 C CA . GLU A 1 186 ? 5.715 28.606 -12.363 1.00 30.42 186 GLU A CA 1
ATOM 1469 C C . GLU A 1 186 ? 4.358 28.761 -11.636 1.00 30.42 186 GLU A C 1
ATOM 1471 O O . GLU A 1 186 ? 3.610 27.811 -11.434 1.00 30.42 186 GLU A O 1
ATOM 1476 N N . ILE A 1 187 ? 4.118 30.037 -11.286 1.00 32.09 187 ILE A N 1
ATOM 1477 C CA . ILE A 1 187 ? 2.900 30.830 -11.010 1.00 32.09 187 ILE A CA 1
ATOM 1478 C C . ILE A 1 187 ? 1.865 30.289 -9.988 1.00 32.09 187 ILE A C 1
ATOM 1480 O O . ILE A 1 187 ? 1.211 29.274 -10.217 1.00 32.09 187 ILE A O 1
ATOM 1484 N N . PRO A 1 188 ? 1.631 31.013 -8.868 1.00 32.66 188 PRO A N 1
ATOM 1485 C CA . PRO A 1 188 ? 0.709 30.590 -7.821 1.00 32.66 188 PRO A CA 1
ATOM 1486 C C . PRO A 1 1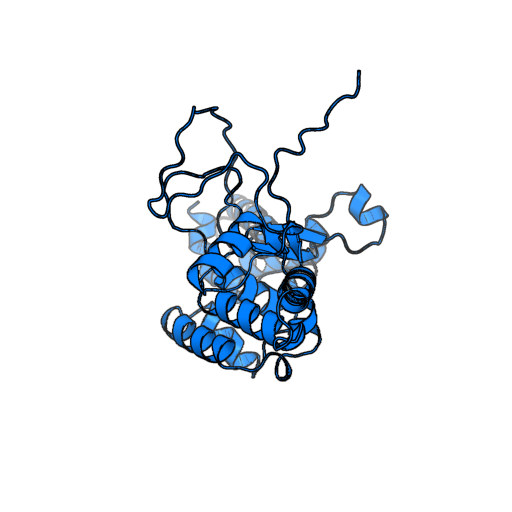88 ? -0.747 30.922 -8.174 1.00 32.66 188 PRO A C 1
ATOM 1488 O O . PRO A 1 188 ? -1.125 32.091 -8.208 1.00 32.66 188 PRO A O 1
ATOM 1491 N N . GLU A 1 189 ? -1.595 29.902 -8.300 1.00 30.09 189 GLU A N 1
ATOM 1492 C CA . GLU A 1 189 ? -3.035 30.063 -8.078 1.00 30.09 189 GLU A CA 1
ATOM 1493 C C . GLU A 1 189 ? -3.439 29.446 -6.737 1.00 30.09 189 GLU A C 1
ATOM 1495 O O . GLU A 1 189 ? -3.400 28.237 -6.495 1.00 30.09 189 GLU A O 1
ATOM 1500 N N . THR A 1 190 ? -3.811 30.341 -5.830 1.00 34.66 190 THR A N 1
ATOM 1501 C CA . THR A 1 190 ? -4.334 30.087 -4.494 1.00 34.66 190 THR A CA 1
ATOM 1502 C C . THR A 1 190 ? -5.684 29.377 -4.568 1.00 34.66 190 THR A C 1
ATOM 1504 O O . THR A 1 190 ? -6.735 30.009 -4.626 1.00 34.66 190 THR A O 1
ATOM 1507 N N . ILE A 1 191 ? -5.679 28.049 -4.452 1.00 32.47 191 ILE A N 1
ATOM 1508 C CA . ILE A 1 191 ? -6.873 27.290 -4.066 1.00 32.47 191 ILE A CA 1
ATOM 1509 C C . ILE A 1 191 ? -6.643 26.734 -2.663 1.00 32.47 191 ILE A C 1
ATOM 1511 O O . ILE A 1 191 ? -5.906 25.769 -2.460 1.00 32.47 191 ILE A O 1
ATOM 1515 N N . LYS A 1 192 ? -7.294 27.353 -1.670 1.00 35.09 192 LYS A N 1
ATOM 1516 C CA . LYS A 1 192 ? -7.424 26.782 -0.326 1.00 35.09 192 LYS A CA 1
ATOM 1517 C C . LYS A 1 192 ? -8.185 25.459 -0.443 1.00 35.09 192 LYS A C 1
ATOM 1519 O O . LYS A 1 192 ? -9.384 25.457 -0.706 1.00 35.09 192 LYS A O 1
ATOM 1524 N N . ARG A 1 193 ? -7.500 24.338 -0.226 1.00 33.81 193 ARG A N 1
ATOM 1525 C CA . ARG A 1 193 ? -8.137 23.053 0.080 1.00 33.81 193 ARG A CA 1
ATOM 1526 C C . ARG A 1 193 ? -7.769 22.655 1.500 1.00 33.81 193 ARG A C 1
ATOM 1528 O O . ARG A 1 193 ? -6.590 22.603 1.846 1.00 33.81 193 ARG A O 1
ATOM 1535 N N . ASN A 1 194 ? -8.800 22.400 2.301 1.00 36.31 194 ASN A N 1
ATOM 1536 C CA . ASN A 1 194 ? -8.691 21.799 3.623 1.00 36.31 194 ASN A CA 1
ATOM 1537 C C . ASN A 1 194 ? -7.996 20.439 3.474 1.00 36.31 194 ASN A C 1
ATOM 1539 O O . ASN A 1 194 ? -8.536 19.529 2.850 1.00 36.31 194 ASN A O 1
ATOM 1543 N N . LYS A 1 195 ? -6.763 20.341 3.977 1.00 35.72 195 LYS A N 1
ATOM 1544 C CA . LYS A 1 195 ? -5.993 19.099 4.040 1.00 35.72 195 LYS A CA 1
ATOM 1545 C C . LYS A 1 195 ? -6.409 18.346 5.299 1.00 35.72 195 LYS A C 1
ATOM 1547 O O . LYS A 1 195 ? -6.047 18.762 6.394 1.00 35.72 195 LYS A O 1
ATOM 1552 N N . GLU A 1 196 ? -7.101 17.226 5.147 1.00 36.75 196 GLU A N 1
ATOM 1553 C CA . GLU A 1 196 ? -7.112 16.191 6.181 1.00 36.75 196 GLU A CA 1
ATOM 1554 C C . GLU A 1 196 ? -5.870 15.318 5.960 1.00 36.75 196 GLU A C 1
ATOM 1556 O O . GLU A 1 196 ? -5.838 14.440 5.101 1.00 36.75 196 GLU A O 1
ATOM 1561 N N . GLN A 1 197 ? -4.784 15.646 6.665 1.00 32.88 197 GLN A N 1
ATOM 1562 C CA . GLN A 1 197 ? -3.598 14.794 6.763 1.00 32.88 197 GLN A CA 1
ATOM 1563 C C . GLN A 1 197 ? -3.796 13.777 7.892 1.00 32.88 197 GLN A C 1
ATOM 1565 O O . GLN A 1 197 ? -4.046 14.165 9.030 1.00 32.88 197 GLN A O 1
ATOM 1570 N N . GLY A 1 198 ? -3.595 12.491 7.591 1.00 47.97 198 GLY A N 1
ATOM 1571 C CA . GLY A 1 198 ? -3.561 11.402 8.573 1.00 47.97 198 GLY A CA 1
ATOM 1572 C C . GLY A 1 198 ? -4.659 10.355 8.377 1.00 47.97 198 GLY A C 1
ATOM 1573 O O . GLY A 1 198 ? -5.625 10.573 7.651 1.00 47.97 198 GLY A O 1
ATOM 1574 N N . ARG A 1 199 ? -4.485 9.186 9.013 1.00 42.62 199 ARG A N 1
ATOM 1575 C CA . ARG A 1 199 ? -5.488 8.109 9.046 1.00 42.62 199 ARG A CA 1
ATOM 1576 C C . ARG A 1 199 ? -6.826 8.706 9.509 1.00 42.62 199 ARG A C 1
ATOM 1578 O O . ARG A 1 199 ? -6.821 9.327 10.575 1.00 42.62 199 ARG A O 1
ATOM 1585 N N . PRO A 1 200 ? -7.945 8.498 8.794 1.00 53.34 200 PRO A N 1
ATOM 1586 C CA . PRO A 1 200 ? -9.240 8.839 9.353 1.00 53.34 200 PRO A CA 1
ATOM 1587 C C . PRO A 1 200 ? -9.390 8.060 10.660 1.00 53.34 200 PRO A C 1
ATOM 1589 O O . PRO A 1 200 ? -9.160 6.847 10.721 1.00 53.34 200 PRO A O 1
ATOM 1592 N N . GLU A 1 201 ? -9.671 8.775 11.744 1.00 66.31 201 GLU A N 1
ATOM 1593 C CA . GLU A 1 201 ? -10.086 8.137 12.985 1.00 66.31 201 GLU A CA 1
ATOM 1594 C C . GLU A 1 201 ? -11.244 7.182 12.666 1.00 66.31 201 GLU A C 1
ATOM 1596 O O . GLU A 1 201 ? -12.044 7.488 11.784 1.00 66.31 201 GLU A O 1
ATOM 1601 N N . LEU A 1 202 ? -11.308 6.018 13.337 1.00 71.00 202 LEU A N 1
ATOM 1602 C CA . LEU A 1 202 ? -12.432 5.079 13.182 1.00 71.00 202 LEU A CA 1
ATOM 1603 C C . LEU A 1 202 ? -13.749 5.866 13.078 1.00 71.00 202 LEU A C 1
ATOM 1605 O O . LEU A 1 202 ? -13.959 6.732 13.929 1.00 71.00 202 LEU A O 1
ATOM 1609 N N . PRO A 1 203 ? -14.618 5.605 12.092 1.00 71.75 203 PRO A N 1
ATOM 1610 C CA . PRO A 1 203 ? -15.764 6.469 11.803 1.00 71.75 203 PRO A CA 1
ATOM 1611 C C . PRO A 1 203 ? -16.673 6.719 13.015 1.00 71.75 203 PRO A C 1
ATOM 1613 O O . PRO A 1 203 ? -17.206 7.819 13.196 1.00 71.75 203 PRO A O 1
ATOM 1616 N N . GLY A 1 204 ? -16.774 5.729 13.911 1.00 79.81 204 GLY A N 1
ATOM 1617 C CA . GLY A 1 204 ? -17.484 5.849 15.181 1.00 79.81 204 GLY A CA 1
ATOM 1618 C C . GLY A 1 204 ? -16.950 6.951 16.106 1.00 79.81 204 GLY A C 1
ATOM 1619 O O . GLY A 1 204 ? -17.702 7.447 16.939 1.00 79.81 204 GLY A O 1
ATOM 1620 N N . TRP A 1 205 ? -15.702 7.412 15.957 1.00 84.19 205 TRP A N 1
ATOM 1621 C CA . TRP A 1 205 ? -15.119 8.486 16.772 1.00 84.19 205 TRP A CA 1
ATOM 1622 C C . TRP A 1 205 ? -15.854 9.812 16.662 1.00 84.19 205 TRP A C 1
ATOM 1624 O O . TRP A 1 205 ? -15.883 10.560 17.639 1.00 84.19 205 TRP A O 1
ATOM 1634 N N . ARG A 1 206 ? -16.426 10.131 15.496 1.00 82.94 206 ARG A N 1
ATOM 1635 C CA . ARG A 1 206 ? -17.197 11.368 15.340 1.00 82.94 206 ARG A CA 1
ATOM 1636 C C . ARG A 1 206 ? -18.434 11.336 16.235 1.00 82.94 206 ARG A C 1
ATOM 1638 O O . ARG A 1 206 ? -18.628 12.241 17.039 1.00 82.94 206 ARG A O 1
ATOM 1645 N N . ILE A 1 207 ? -19.194 10.244 16.155 1.00 82.56 207 ILE A N 1
ATOM 1646 C CA . ILE A 1 207 ? -20.397 10.024 16.967 1.00 82.56 207 ILE A CA 1
ATOM 1647 C C . ILE A 1 207 ? -20.023 9.969 18.447 1.00 82.56 207 ILE A C 1
ATOM 1649 O O . ILE A 1 207 ? -20.628 10.662 19.254 1.00 82.56 207 ILE A O 1
ATOM 1653 N N . VAL A 1 208 ? -18.972 9.222 18.797 1.00 87.44 208 VAL A N 1
ATOM 1654 C CA . VAL A 1 208 ? -18.481 9.117 20.176 1.00 87.44 208 VAL A CA 1
ATOM 1655 C C . VAL A 1 208 ? -18.126 10.490 20.751 1.00 87.44 208 VAL A C 1
ATOM 1657 O O . VAL A 1 208 ? -18.537 10.787 21.866 1.00 87.44 208 VAL A O 1
ATOM 1660 N N . ARG A 1 209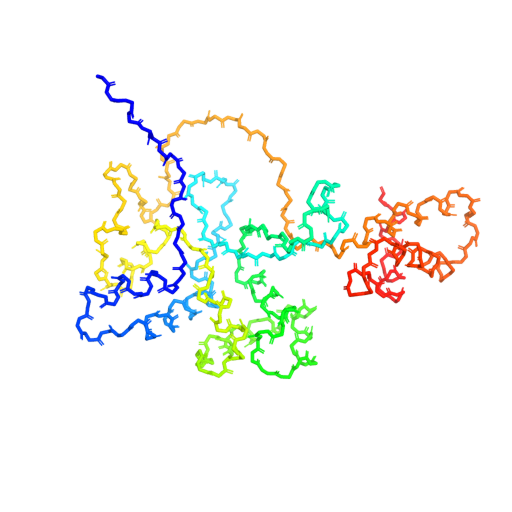 ? -17.407 11.349 20.016 1.00 89.44 209 ARG A N 1
ATOM 1661 C CA . ARG A 1 209 ? -17.041 12.691 20.501 1.00 89.44 209 ARG A CA 1
ATOM 1662 C C . ARG A 1 209 ? -18.250 13.596 20.676 1.00 89.44 209 ARG A C 1
ATOM 1664 O O . ARG A 1 209 ? -18.419 14.161 21.752 1.00 89.44 209 ARG A O 1
ATOM 1671 N N . GLU A 1 210 ? -19.105 13.684 19.658 1.00 85.38 210 GLU A N 1
ATOM 1672 C CA . GLU A 1 210 ? -20.336 14.479 19.727 1.00 85.38 210 GLU A CA 1
ATOM 1673 C C . GLU A 1 210 ? -21.218 14.040 20.907 1.00 85.38 210 GLU A C 1
ATOM 1675 O O . GLU A 1 210 ? -21.796 14.876 21.600 1.00 85.38 210 GLU A O 1
ATOM 1680 N N . TYR A 1 211 ? -21.305 12.732 21.161 1.00 88.62 211 TYR A N 1
ATOM 1681 C CA . TYR A 1 211 ? -22.137 12.185 22.228 1.00 88.62 211 TYR A CA 1
ATOM 1682 C C . TYR A 1 211 ? -21.502 12.327 23.614 1.00 88.62 211 TYR A C 1
ATOM 1684 O O . TYR A 1 211 ? -22.209 12.636 24.566 1.00 88.62 211 TYR A O 1
ATOM 1692 N N . ILE A 1 212 ? -20.179 12.175 23.742 1.00 88.50 212 ILE A N 1
ATOM 1693 C CA . ILE A 1 212 ? -19.461 12.419 25.003 1.00 88.50 212 ILE A CA 1
ATOM 1694 C C . ILE A 1 212 ? -19.630 13.869 25.445 1.00 88.50 212 ILE A C 1
ATOM 1696 O O . ILE A 1 212 ? -19.938 14.093 26.612 1.00 88.50 212 ILE A O 1
ATOM 1700 N N . VAL A 1 213 ? -19.472 14.835 24.533 1.00 87.50 213 VAL A N 1
ATOM 1701 C CA . VAL A 1 213 ? -19.662 16.261 24.848 1.00 87.50 213 VAL A CA 1
ATOM 1702 C C . VAL A 1 213 ? -21.107 16.514 25.283 1.00 87.50 213 VAL A C 1
ATOM 1704 O O . VAL A 1 213 ?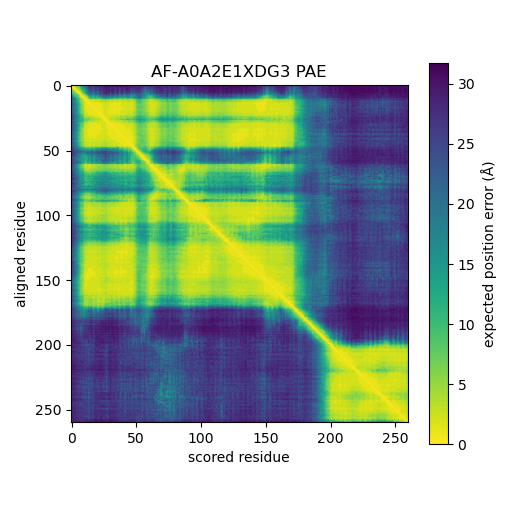 -21.329 17.019 26.376 1.00 87.50 213 VAL A O 1
ATOM 1707 N N . LYS A 1 214 ? -22.100 16.034 24.518 1.00 88.19 214 LYS A N 1
ATOM 1708 C CA . LYS A 1 214 ? -23.524 16.168 24.883 1.00 88.19 214 LYS A CA 1
ATOM 1709 C C . LYS A 1 214 ? -23.866 15.554 26.242 1.00 88.19 214 LYS A C 1
ATOM 1711 O O . LYS A 1 214 ? -24.602 16.157 27.018 1.00 88.19 214 LYS A O 1
ATOM 1716 N N . LEU A 1 215 ? -23.366 14.352 26.531 1.00 87.06 215 LEU A N 1
ATOM 1717 C CA . LEU A 1 215 ? -23.620 13.677 27.804 1.00 87.06 215 LEU A CA 1
ATOM 1718 C C . LEU A 1 215 ? -22.897 14.361 28.970 1.00 87.06 215 LEU A C 1
ATOM 1720 O O . LEU A 1 215 ? -23.433 14.386 30.074 1.00 87.06 215 LEU A O 1
ATOM 1724 N N . ARG A 1 216 ? -21.703 14.918 28.733 1.00 87.56 216 ARG A N 1
ATOM 1725 C CA . ARG A 1 216 ? -20.939 15.662 29.740 1.00 87.56 216 ARG A CA 1
ATOM 1726 C C . ARG A 1 216 ? -21.580 17.008 30.064 1.00 87.56 216 ARG A C 1
ATOM 1728 O O . ARG A 1 216 ? -21.621 17.371 31.234 1.00 87.56 216 ARG A O 1
ATOM 1735 N N . ASP A 1 217 ? -22.094 17.706 29.057 1.00 86.69 217 ASP A N 1
ATOM 1736 C CA . ASP A 1 217 ? -22.824 18.964 29.232 1.00 86.69 217 ASP A CA 1
ATOM 1737 C C . ASP A 1 217 ? -24.142 18.745 29.989 1.00 86.69 217 ASP A C 1
ATOM 1739 O O . ASP A 1 217 ? -24.548 19.582 30.793 1.00 86.69 217 ASP A O 1
ATOM 1743 N N . ALA A 1 218 ? -24.805 17.605 29.757 1.00 86.06 218 ALA A N 1
ATOM 1744 C CA . ALA A 1 218 ? -26.037 17.236 30.449 1.00 86.06 218 ALA A CA 1
ATOM 1745 C C . ALA A 1 218 ? -25.807 16.756 31.895 1.00 86.06 218 ALA A C 1
ATOM 1747 O O . ALA A 1 218 ? -26.652 17.001 32.755 1.00 86.06 218 ALA A O 1
ATOM 1748 N N . ASP A 1 219 ? -24.693 16.068 32.165 1.00 87.88 219 ASP A N 1
ATOM 1749 C CA . ASP A 1 219 ? -24.332 15.566 33.495 1.00 87.88 219 ASP A CA 1
ATOM 1750 C C . ASP A 1 219 ? -22.802 15.612 33.724 1.00 87.88 219 ASP A C 1
ATOM 1752 O O . ASP A 1 219 ? -22.076 14.652 33.420 1.00 87.88 219 ASP A O 1
ATOM 1756 N N . PRO A 1 220 ? -22.288 16.721 34.291 1.00 87.69 220 PRO A N 1
ATOM 1757 C CA . PRO A 1 220 ? -20.861 16.901 34.555 1.00 87.69 220 PRO A CA 1
ATOM 1758 C C . PRO A 1 220 ? -20.283 15.960 35.621 1.00 87.69 220 PRO A C 1
ATOM 1760 O O . PRO A 1 220 ? -19.064 15.809 35.701 1.00 87.69 220 PRO A O 1
ATOM 1763 N N . GLU A 1 221 ? -21.107 15.308 36.438 1.00 88.00 221 GLU A N 1
ATOM 1764 C CA . GLU A 1 221 ? -20.641 14.364 37.465 1.00 88.00 221 GLU A CA 1
ATOM 1765 C C . GLU A 1 221 ? -20.646 12.916 36.950 1.00 88.00 221 GLU A C 1
ATOM 1767 O O . GLU A 1 221 ? -20.107 12.013 37.599 1.00 88.00 221 GLU A O 1
ATOM 1772 N N . LYS A 1 222 ? -21.190 12.676 35.746 1.00 87.94 222 LYS A N 1
ATOM 1773 C CA . LYS A 1 222 ? -21.268 11.334 35.170 1.00 87.94 222 LYS A CA 1
ATOM 1774 C C . LYS A 1 222 ? -19.865 10.713 35.037 1.00 87.94 222 LYS A C 1
ATOM 1776 O O . LYS A 1 222 ? -18.975 11.312 34.415 1.00 87.94 222 LYS A O 1
ATOM 1781 N N . PRO A 1 223 ? -19.640 9.492 35.566 1.00 91.00 223 PRO A N 1
ATOM 1782 C CA . PRO A 1 223 ? -18.339 8.841 35.487 1.00 91.00 223 PRO A CA 1
ATOM 1783 C C . PRO A 1 223 ? -17.905 8.598 34.040 1.00 91.00 223 PRO A C 1
ATOM 1785 O O . PRO A 1 223 ? -18.682 8.105 33.221 1.00 91.00 223 PRO A O 1
ATOM 1788 N N . TYR A 1 224 ? -16.623 8.824 33.738 1.00 89.12 224 TYR A N 1
ATOM 1789 C CA . TYR A 1 224 ? -16.069 8.628 32.390 1.00 89.12 224 TYR A CA 1
ATOM 1790 C C . TYR A 1 224 ? -16.314 7.229 31.821 1.00 89.12 224 TYR A C 1
ATOM 1792 O O . TYR A 1 224 ? -16.555 7.089 30.626 1.00 89.12 224 TYR A O 1
ATOM 1800 N N . LYS A 1 225 ? -16.312 6.195 32.669 1.00 90.31 225 LYS A N 1
ATOM 1801 C CA . LYS A 1 225 ? -16.629 4.819 32.260 1.00 90.31 225 LYS A CA 1
ATOM 1802 C C . LYS A 1 225 ? -18.051 4.686 31.709 1.00 90.31 225 LYS A C 1
ATOM 1804 O O . LYS A 1 225 ? -18.249 3.999 30.714 1.00 90.31 225 LYS A O 1
ATOM 1809 N N . VAL A 1 226 ? -19.012 5.369 32.327 1.00 89.25 226 VAL A N 1
ATOM 1810 C CA . VAL A 1 226 ? -20.416 5.374 31.898 1.00 89.25 226 VAL A CA 1
ATOM 1811 C C . VAL A 1 226 ? -20.565 6.177 30.605 1.00 89.25 226 VAL A C 1
ATOM 1813 O O . VAL A 1 226 ? -21.176 5.691 29.661 1.00 89.25 226 VAL A O 1
ATOM 1816 N N . LEU A 1 227 ? -19.910 7.340 30.513 1.00 88.62 227 LEU A N 1
ATOM 1817 C CA . LEU A 1 227 ? -19.877 8.160 29.295 1.00 88.62 227 LEU A CA 1
ATOM 1818 C C . LEU A 1 227 ? -19.298 7.401 28.092 1.00 88.62 227 LEU A C 1
ATOM 1820 O O . LEU A 1 227 ? -19.871 7.429 27.008 1.00 88.62 227 LEU A O 1
ATOM 1824 N N . ALA A 1 228 ? -18.184 6.690 28.284 1.00 89.38 228 ALA A N 1
ATOM 1825 C CA . ALA A 1 228 ? -17.552 5.900 27.230 1.00 89.38 228 ALA A CA 1
ATOM 1826 C C . ALA A 1 228 ? -18.438 4.740 26.756 1.00 89.38 228 ALA A C 1
ATOM 1828 O O . ALA A 1 228 ? -18.516 4.485 25.555 1.00 89.38 228 ALA A O 1
ATOM 1829 N N . HIS A 1 229 ? -19.108 4.055 27.688 1.00 91.00 229 HIS A N 1
ATOM 1830 C CA . HIS A 1 229 ? -20.034 2.972 27.369 1.00 91.00 229 HIS A CA 1
ATOM 1831 C C . HIS A 1 229 ? -21.253 3.486 26.594 1.00 91.00 229 HIS A C 1
ATOM 1833 O O . H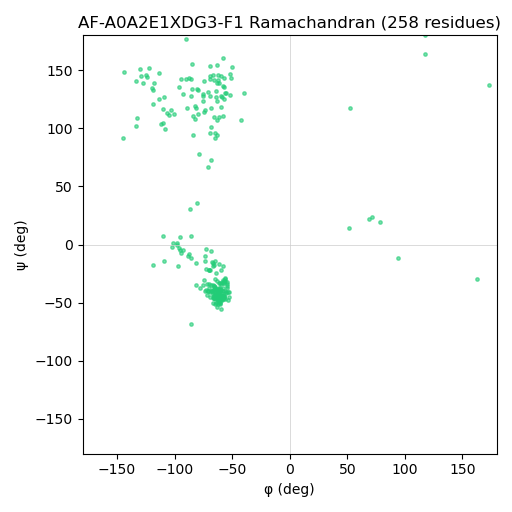IS A 1 229 ? -21.537 2.984 25.510 1.00 91.00 229 HIS A O 1
ATOM 1839 N N . GLU A 1 230 ? -21.933 4.524 27.090 1.00 89.81 230 GLU A N 1
ATOM 1840 C CA . GLU A 1 230 ? -23.115 5.103 26.435 1.00 89.81 230 GLU A CA 1
ATOM 1841 C C . GLU A 1 230 ? -22.780 5.663 25.044 1.00 89.81 230 GLU A C 1
ATOM 1843 O O . GLU A 1 230 ? -23.493 5.388 24.080 1.00 89.81 230 GLU A O 1
ATOM 1848 N N . ALA A 1 231 ? -21.653 6.366 24.902 1.00 89.75 231 ALA A N 1
ATOM 1849 C CA . ALA A 1 231 ? -21.198 6.879 23.612 1.00 89.75 231 ALA A CA 1
ATOM 1850 C C . ALA A 1 231 ? -20.832 5.760 22.623 1.00 89.75 231 ALA A C 1
ATOM 1852 O O . ALA A 1 231 ? -21.102 5.882 21.427 1.00 89.75 231 ALA A O 1
ATOM 1853 N N . ARG A 1 232 ? -20.257 4.646 23.105 1.00 89.25 232 ARG A N 1
ATOM 1854 C CA . ARG A 1 232 ? -20.014 3.462 22.271 1.00 89.25 232 ARG A CA 1
ATOM 1855 C C . ARG A 1 232 ? -21.322 2.816 21.825 1.00 89.25 232 ARG A C 1
ATOM 1857 O O . ARG A 1 232 ? -21.446 2.483 20.651 1.00 89.25 232 ARG A O 1
ATOM 1864 N N . GLN A 1 233 ? -22.282 2.637 22.734 1.00 91.31 233 GLN A N 1
ATOM 1865 C CA . GLN A 1 233 ? -23.590 2.062 22.404 1.00 91.31 233 GLN A CA 1
ATOM 1866 C C . GLN A 1 233 ? -24.326 2.911 21.369 1.00 91.31 233 GLN A C 1
ATOM 1868 O O . GLN A 1 233 ? -24.926 2.364 20.448 1.00 91.31 233 GLN A O 1
ATOM 1873 N N . GLU A 1 234 ? -24.232 4.236 21.468 1.00 88.19 234 GLU A N 1
ATOM 1874 C CA . GLU A 1 234 ? -24.802 5.119 20.455 1.00 88.19 234 GLU A CA 1
ATOM 1875 C C . GLU A 1 234 ? -24.096 4.968 19.103 1.00 88.19 234 GLU A C 1
ATOM 1877 O O . GLU A 1 234 ? -24.753 4.820 18.076 1.00 88.19 234 GLU A O 1
ATOM 1882 N N . ALA A 1 235 ? -22.762 4.920 19.085 1.00 86.44 235 ALA A N 1
ATOM 1883 C CA . ALA A 1 235 ? -22.010 4.704 17.852 1.00 86.44 235 ALA A CA 1
ATOM 1884 C C . ALA A 1 235 ? -22.338 3.354 17.188 1.00 86.44 235 ALA A C 1
ATOM 1886 O O . ALA A 1 235 ? -22.474 3.295 15.968 1.00 86.44 235 ALA A O 1
ATOM 1887 N N . LEU A 1 236 ? -22.558 2.293 17.971 1.00 88.25 236 LEU A N 1
ATOM 1888 C CA . LEU A 1 236 ? -22.957 0.970 17.470 1.00 88.25 236 LEU A CA 1
ATOM 1889 C C . LEU A 1 236 ? -24.360 0.937 16.840 1.00 88.25 236 LEU A C 1
ATOM 1891 O O . LEU A 1 236 ? -24.658 0.0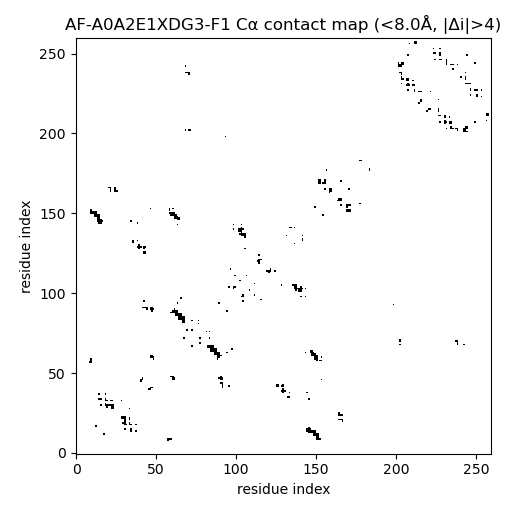22 16.078 1.00 88.25 236 LEU A O 1
ATOM 1895 N N . LYS A 1 237 ? -25.230 1.924 17.103 1.00 86.25 237 LYS A N 1
ATOM 1896 C CA . LYS A 1 237 ? -26.522 2.044 16.395 1.00 86.25 237 LYS A CA 1
ATOM 1897 C C . LYS A 1 237 ? -26.356 2.507 14.947 1.00 86.25 237 LYS A C 1
ATOM 1899 O O . LYS A 1 237 ? -27.262 2.319 14.136 1.00 86.25 237 LYS A O 1
ATOM 1904 N N . HIS A 1 238 ? -25.227 3.139 14.629 1.00 76.56 238 HIS A N 1
ATOM 1905 C CA . HIS A 1 238 ? -24.983 3.810 13.351 1.00 76.56 238 HIS A CA 1
ATOM 1906 C C . HIS A 1 238 ? -23.800 3.228 12.565 1.00 76.56 238 HIS A C 1
ATOM 1908 O O . HIS A 1 238 ? -23.693 3.472 11.360 1.00 76.56 238 HIS A O 1
ATOM 1914 N N . CYS A 1 239 ? -22.930 2.469 13.228 1.00 80.50 239 CYS A N 1
ATOM 1915 C CA . CYS A 1 239 ? -21.703 1.899 12.684 1.00 80.50 239 CYS A CA 1
ATOM 1916 C C . CYS A 1 239 ? -21.617 0.399 13.003 1.00 80.50 239 CYS A C 1
ATOM 1918 O O . CYS A 1 239 ? -22.126 -0.051 14.029 1.00 80.50 239 CYS A O 1
ATOM 1920 N N . ASP A 1 240 ? -20.936 -0.361 12.143 1.00 77.56 240 ASP A N 1
ATOM 1921 C CA . ASP A 1 240 ? -20.615 -1.764 12.417 1.00 77.56 240 ASP A CA 1
ATOM 1922 C C . ASP A 1 240 ? -19.573 -1.843 13.557 1.00 77.56 240 ASP A C 1
ATOM 1924 O O . ASP A 1 240 ? -18.790 -0.914 13.763 1.00 77.56 240 ASP A O 1
ATOM 1928 N N . GLU A 1 241 ? -19.534 -2.945 14.315 1.00 78.31 241 GLU A N 1
ATOM 1929 C CA . GLU A 1 241 ? -18.676 -3.058 15.512 1.00 78.31 241 GLU A CA 1
ATOM 1930 C C . GLU A 1 241 ? -17.179 -2.833 15.226 1.00 78.31 241 GLU A C 1
ATOM 1932 O O . GLU A 1 241 ? -16.468 -2.284 16.067 1.00 78.31 241 GLU A O 1
ATOM 1937 N N . LEU A 1 242 ? -16.717 -3.192 14.025 1.00 75.94 242 LEU A N 1
ATOM 1938 C CA . LEU A 1 242 ? -15.335 -2.996 13.571 1.00 75.94 242 LEU A CA 1
ATOM 1939 C C . LEU A 1 242 ? -14.973 -1.515 13.344 1.00 75.94 242 LEU A C 1
ATOM 1941 O O . LEU A 1 242 ? -13.796 -1.157 13.403 1.00 75.94 242 LEU A O 1
ATOM 1945 N N . ASP A 1 243 ? -15.973 -0.655 13.137 1.00 76.94 243 ASP A N 1
ATOM 1946 C CA . ASP A 1 243 ? -15.819 0.779 12.863 1.00 76.94 243 ASP A CA 1
ATOM 1947 C C . ASP A 1 243 ? -16.001 1.646 14.121 1.00 76.94 243 ASP A C 1
ATOM 1949 O O . ASP A 1 243 ? -15.899 2.879 14.063 1.00 76.94 243 ASP A O 1
ATOM 1953 N N . VAL A 1 244 ? -16.269 1.021 15.275 1.00 85.25 244 VAL A N 1
ATOM 1954 C CA . VAL A 1 244 ? -16.468 1.697 16.560 1.00 85.25 244 VAL A CA 1
ATOM 1955 C C . VAL A 1 244 ? -15.278 1.426 17.488 1.00 85.25 244 VAL A C 1
ATOM 1957 O O . VAL A 1 244 ? -14.945 0.269 17.749 1.00 85.25 244 VAL A O 1
ATOM 1960 N N . PRO A 1 245 ? -14.630 2.465 18.050 1.00 84.12 245 PRO A N 1
ATOM 1961 C CA . PRO A 1 245 ? -13.554 2.263 19.015 1.00 84.12 245 PRO A CA 1
ATOM 1962 C C . PRO A 1 245 ? -14.040 1.485 20.249 1.00 84.12 245 PRO A C 1
ATOM 1964 O O . PRO A 1 245 ? -15.165 1.655 20.723 1.00 84.12 245 PRO A O 1
ATOM 1967 N N . SER A 1 246 ? -13.169 0.641 20.807 1.00 89.62 246 SER A N 1
ATOM 1968 C CA . SER A 1 246 ? -13.478 -0.072 22.053 1.00 89.62 246 SER A CA 1
ATOM 1969 C C . SER A 1 246 ? -13.668 0.903 23.222 1.00 89.62 246 SER A C 1
ATOM 1971 O O . SER A 1 246 ? -13.062 1.976 23.241 1.00 89.62 246 SER A O 1
ATOM 1973 N N . GLU A 1 247 ? -14.435 0.513 24.245 1.00 89.19 247 GLU A N 1
ATOM 1974 C CA . GLU A 1 247 ? -14.630 1.328 25.459 1.00 89.19 247 GLU A CA 1
ATOM 1975 C C . GLU A 1 247 ? -13.307 1.755 26.101 1.00 89.19 247 GLU A C 1
ATOM 1977 O O . GLU A 1 247 ? -13.148 2.911 26.486 1.00 89.19 247 GLU A O 1
ATOM 1982 N N . ASN A 1 248 ? -12.322 0.856 26.153 1.00 85.00 248 ASN A N 1
ATOM 1983 C CA . ASN A 1 248 ? -10.998 1.160 26.696 1.00 85.00 248 ASN A CA 1
ATOM 1984 C C . ASN A 1 248 ? -10.256 2.204 25.848 1.00 85.00 248 ASN A C 1
ATOM 1986 O O . ASN A 1 248 ? -9.568 3.072 26.388 1.00 85.00 248 ASN A O 1
ATOM 1990 N N . THR A 1 249 ? -10.411 2.152 24.522 1.00 85.50 249 THR A N 1
ATOM 1991 C CA . THR A 1 249 ? -9.842 3.148 23.604 1.00 85.50 249 THR A CA 1
ATOM 1992 C C . THR A 1 249 ? -10.498 4.517 23.800 1.00 85.50 249 THR A C 1
ATOM 1994 O O . THR A 1 249 ? -9.793 5.525 23.854 1.00 85.50 249 THR A O 1
ATOM 1997 N N . ILE A 1 250 ? -11.824 4.552 23.964 1.00 89.38 250 ILE A N 1
ATOM 1998 C CA . ILE A 1 250 ? -12.587 5.774 24.254 1.00 89.38 250 ILE A CA 1
ATOM 1999 C C . ILE A 1 250 ? -12.144 6.373 25.593 1.00 89.38 250 ILE A C 1
ATOM 2001 O O . ILE A 1 250 ? -11.809 7.554 25.666 1.00 89.38 250 ILE A O 1
ATOM 2005 N N . LEU A 1 251 ? -12.047 5.547 26.639 1.00 89.50 251 LEU A N 1
ATOM 2006 C CA . LEU A 1 251 ? -11.620 5.974 27.972 1.00 89.50 251 LEU A CA 1
ATOM 2007 C C . LEU A 1 251 ? -10.226 6.592 27.979 1.00 89.50 251 LEU A C 1
ATOM 2009 O O . LEU A 1 251 ? -10.011 7.616 28.627 1.00 89.50 251 LEU A O 1
ATOM 2013 N N . ARG A 1 252 ? -9.286 6.002 27.234 1.00 84.94 252 ARG A N 1
ATOM 2014 C CA . ARG A 1 252 ? -7.909 6.502 27.149 1.00 84.94 252 ARG A CA 1
ATOM 2015 C C . ARG A 1 252 ? -7.830 7.904 26.541 1.00 84.94 252 ARG A C 1
ATOM 2017 O O . ARG A 1 252 ? -6.953 8.666 26.935 1.00 84.94 252 ARG A O 1
ATOM 2024 N N . ARG A 1 253 ? -8.747 8.251 25.631 1.00 86.81 253 ARG A N 1
ATOM 2025 C CA . ARG A 1 253 ? -8.817 9.574 24.987 1.00 86.81 253 ARG A CA 1
ATOM 2026 C C . ARG A 1 253 ? -9.837 10.523 25.618 1.00 86.81 253 ARG A C 1
ATOM 2028 O O . ARG A 1 253 ? -9.955 11.655 25.173 1.00 86.81 253 ARG A O 1
ATOM 2035 N N . MET A 1 254 ? -10.541 10.122 26.677 1.00 86.31 254 MET A N 1
ATOM 2036 C CA . MET A 1 254 ? -11.613 10.926 27.288 1.00 86.31 254 MET A CA 1
ATOM 2037 C C . MET A 1 254 ? -11.164 12.346 27.669 1.00 86.31 254 MET A C 1
ATOM 2039 O O . MET A 1 254 ? -11.881 13.311 27.431 1.00 86.31 254 MET A O 1
ATOM 2043 N N . LYS A 1 255 ? -9.947 12.487 28.210 1.00 80.81 255 LYS A N 1
ATOM 2044 C CA . LYS A 1 255 ? -9.382 13.801 28.555 1.00 80.81 255 LYS A CA 1
ATOM 2045 C C . LYS A 1 255 ? -9.100 14.667 27.325 1.00 80.81 255 LYS A C 1
ATOM 2047 O O . LYS A 1 255 ? -9.253 15.872 27.405 1.00 80.81 255 LYS A O 1
ATOM 2052 N N . GLU A 1 256 ? -8.700 14.071 26.204 1.00 82.19 256 GLU A N 1
ATOM 2053 C CA . GLU A 1 256 ? -8.466 14.795 24.945 1.00 82.19 256 GLU A CA 1
ATOM 2054 C C . GLU A 1 256 ? -9.787 15.245 24.309 1.00 82.19 256 GLU A C 1
ATOM 2056 O O . GLU A 1 256 ? -9.849 16.308 23.707 1.00 82.19 256 GLU A O 1
ATOM 2061 N N . ILE A 1 257 ? -10.848 14.448 24.466 1.00 81.81 257 ILE A N 1
ATOM 2062 C CA . ILE A 1 257 ? -12.185 14.745 23.932 1.00 81.81 257 ILE A CA 1
ATOM 2063 C C . ILE A 1 257 ? -12.848 15.897 24.687 1.00 81.81 257 ILE A C 1
ATOM 2065 O O . ILE A 1 257 ? -13.506 16.712 24.063 1.00 81.81 257 ILE A O 1
ATOM 2069 N N . LEU A 1 258 ? -12.691 15.950 26.013 1.00 80.88 258 LEU A N 1
ATOM 2070 C CA . LEU A 1 258 ? -13.326 16.966 26.861 1.00 80.88 258 LEU A CA 1
ATOM 2071 C C . LEU A 1 258 ? -12.528 18.276 26.974 1.00 80.88 258 LEU A C 1
ATOM 2073 O O . LEU A 1 258 ? -13.048 19.249 27.510 1.00 80.88 258 LEU A O 1
ATOM 2077 N N . ASN A 1 259 ? -11.272 18.292 26.517 1.00 74.25 259 ASN A N 1
ATOM 2078 C CA . ASN A 1 259 ? -10.397 19.470 26.555 1.00 74.25 259 ASN A CA 1
ATOM 2079 C C . ASN A 1 259 ? -10.275 20.191 25.195 1.00 74.25 259 ASN A C 1
ATOM 2081 O O . ASN A 1 259 ? -9.560 21.191 25.124 1.00 74.25 259 ASN A O 1
ATOM 2085 N N . ASN A 1 260 ? -10.916 19.672 24.141 1.00 55.22 260 ASN A N 1
ATOM 2086 C CA . ASN A 1 260 ? -11.024 20.277 22.806 1.00 55.22 260 ASN A CA 1
ATOM 2087 C C . ASN A 1 260 ? -12.420 20.865 22.605 1.00 55.22 260 ASN A C 1
ATOM 2089 O O . ASN A 1 260 ? -12.510 21.897 21.907 1.00 55.22 260 ASN A O 1
#

Mean predicted aligned error: 16.11 Å

pLDDT: mean 76.15, std 19.22, range [27.33, 96.75]

Sequence (260 aa):
MSESATTDGPQYLALKRAAELIASEDAFLTPDQMLERLKRAIFRGEFDAQISTQYVKGLEYLRIAVVIPKCEMTENERALKTRVTRYYEMNRDSIASVIYCEGGLPGEQGLLHQWIYDPAQRSEVFNHLTATPLSDFPETGRRMIGDIRISRACIARWLAIHGYPAPPILREPDGIRLTIEGAATEIPETIKRNKEQGRPELPGWRIVREYIVKLRDADPEKPYKVLAHEARQEALKHCDELDVPSENTILRRMKEILNN